Protein AF-A0A7G1I8X7-F1 (afdb_monomer_lite)

Sequence (246 aa):
MSDPPTLHVTFVCTGNICRSPMAEKMFAHQLRERGLGDAVRVSSAGTGDWHIGNGVDERARRVLRAHGYPTEHRAAQVDAGHLAADLVIALGRNHARLLRQLGVEDARLRMLRSFDPGRVPTPSTSTIPITAGTTNSSKSSPSSRPRCPACMTGWTSGWRRTDPLMPRRIPSLAFLLRPGWIALALVVIAFTYLCFTVLAPWQLGKNTKTSRENRQIDYSLHTPRCHCKPFCRNRIHRPRVRSGAG

Radius of gyration: 32.51 Å; chains: 1; bounding box: 78×94×70 Å

pLDDT: mean 71.25, std 24.12, range [28.98, 97.75]

Structure (mmCIF, N/CA/C/O backbone):
data_AF-A0A7G1I8X7-F1
#
_entry.id   AF-A0A7G1I8X7-F1
#
loop_
_atom_site.group_PDB
_atom_site.id
_atom_site.type_symbol
_atom_site.label_atom_id
_atom_site.label_alt_id
_atom_site.label_comp_id
_atom_site.label_asym_id
_atom_site.label_entity_id
_atom_site.label_seq_id
_atom_site.pdbx_PDB_ins_code
_atom_site.Cartn_x
_atom_site.Cartn_y
_atom_site.Cartn_z
_atom_site.occupancy
_atom_site.B_iso_or_equiv
_atom_site.auth_seq_id
_atom_site.auth_comp_id
_atom_site.auth_asym_id
_atom_site.auth_atom_id
_atom_site.pdbx_PDB_model_num
ATOM 1 N N . MET A 1 1 ? -15.216 17.932 17.851 1.00 39.97 1 MET A N 1
ATOM 2 C CA . MET A 1 1 ? -13.950 17.247 17.534 1.00 39.97 1 MET A CA 1
ATOM 3 C C . MET A 1 1 ? -14.267 15.776 17.366 1.00 39.97 1 MET A C 1
ATOM 5 O O . MET A 1 1 ? -14.735 15.190 18.328 1.00 39.97 1 MET A O 1
ATOM 9 N N . SER A 1 2 ? -14.110 15.212 16.170 1.00 46.56 2 SER A N 1
ATOM 10 C CA . SER A 1 2 ? -14.187 13.759 15.988 1.00 46.56 2 SER A CA 1
ATOM 11 C C . SER A 1 2 ? -12.982 13.131 16.682 1.00 46.56 2 SER A C 1
ATOM 13 O O . SER A 1 2 ? -11.865 13.613 16.475 1.00 46.56 2 SER A O 1
ATOM 15 N N . ASP A 1 3 ? -13.201 12.118 17.520 1.00 58.94 3 ASP A N 1
ATOM 16 C CA . ASP A 1 3 ? -12.110 11.328 18.091 1.00 58.94 3 ASP A CA 1
ATOM 17 C C . ASP A 1 3 ? -11.187 10.836 16.965 1.00 58.94 3 ASP A C 1
ATOM 19 O O . ASP A 1 3 ? -11.667 10.528 15.865 1.00 58.94 3 ASP A O 1
ATOM 23 N N . PRO A 1 4 ? -9.859 10.801 17.183 1.00 60.22 4 PRO A N 1
ATOM 24 C CA . PRO A 1 4 ? -8.962 10.245 16.189 1.00 60.22 4 PRO A CA 1
ATOM 25 C C . PRO A 1 4 ? -9.386 8.797 15.898 1.00 60.22 4 PRO A C 1
ATOM 27 O O . PRO A 1 4 ? -9.733 8.069 16.830 1.00 60.22 4 PRO A O 1
ATOM 30 N N . PRO A 1 5 ? -9.366 8.365 14.624 1.00 62.31 5 PRO A N 1
ATOM 31 C CA . PRO A 1 5 ? -9.722 6.998 14.272 1.00 62.31 5 PRO A CA 1
ATOM 32 C C . PRO A 1 5 ? -8.883 6.029 15.105 1.00 62.31 5 PRO A C 1
ATOM 34 O O . PRO A 1 5 ? -7.653 6.088 15.088 1.00 62.31 5 PRO A O 1
ATOM 37 N N . THR A 1 6 ? -9.570 5.163 15.846 1.00 79.81 6 THR A N 1
ATOM 38 C CA . THR A 1 6 ? -8.981 4.307 16.885 1.00 79.81 6 THR A CA 1
ATOM 39 C C . THR A 1 6 ? -8.033 3.239 16.346 1.00 79.81 6 THR A C 1
ATOM 41 O O . THR A 1 6 ? -7.237 2.706 17.110 1.00 79.81 6 THR A O 1
ATOM 44 N N . LEU A 1 7 ? -8.118 2.914 15.051 1.00 92.62 7 LEU A N 1
ATOM 45 C CA . LEU A 1 7 ? -7.278 1.907 14.409 1.00 92.62 7 LEU A CA 1
ATOM 46 C C . LEU A 1 7 ? -6.702 2.431 13.092 1.00 92.62 7 LEU A C 1
ATOM 48 O O . LEU A 1 7 ? -7.439 2.926 12.238 1.00 92.62 7 LEU A O 1
ATOM 52 N N . HIS A 1 8 ? -5.402 2.252 12.877 1.00 94.69 8 HIS A N 1
ATOM 53 C CA . HIS A 1 8 ? -4.720 2.591 11.632 1.00 94.69 8 HIS A CA 1
ATOM 54 C C . HIS A 1 8 ? -4.194 1.343 10.917 1.00 94.69 8 HIS A C 1
ATOM 56 O O . HIS A 1 8 ? -3.344 0.606 11.418 1.00 94.69 8 HIS A O 1
ATOM 62 N N . VAL A 1 9 ? -4.680 1.133 9.693 1.00 96.62 9 VAL A N 1
ATOM 63 C CA . VAL A 1 9 ? -4.238 0.062 8.796 1.00 96.62 9 VAL A CA 1
ATOM 64 C C . VAL A 1 9 ? -3.520 0.662 7.590 1.00 96.62 9 VAL A C 1
ATOM 66 O O . VAL A 1 9 ? -4.069 1.521 6.898 1.00 96.62 9 VAL A O 1
ATOM 69 N N . THR A 1 10 ? -2.313 0.179 7.294 1.00 97.06 10 THR A N 1
ATOM 70 C CA . THR A 1 10 ? -1.540 0.612 6.121 1.00 97.06 10 THR A CA 1
ATOM 71 C C . THR A 1 10 ? -1.237 -0.538 5.164 1.00 97.06 10 THR A C 1
ATOM 73 O O . THR A 1 10 ? -0.859 -1.634 5.582 1.00 97.06 10 THR A O 1
ATOM 76 N N . PHE A 1 11 ? -1.354 -0.296 3.859 1.00 97.75 11 PHE A N 1
ATOM 77 C CA . PHE A 1 11 ? -0.987 -1.257 2.816 1.00 97.75 11 PHE A CA 1
ATOM 78 C C . PHE A 1 11 ? 0.321 -0.870 2.128 1.00 97.75 11 PHE A C 1
ATOM 80 O O . PHE A 1 11 ? 0.453 0.231 1.598 1.00 97.75 11 PHE A O 1
ATOM 87 N N . VAL A 1 12 ? 1.271 -1.803 2.037 1.00 97.38 12 VAL A N 1
ATOM 88 C CA . VAL A 1 12 ? 2.609 -1.527 1.493 1.00 97.38 12 VAL A CA 1
ATOM 89 C C . VAL A 1 12 ? 2.936 -2.402 0.285 1.00 97.38 12 VAL A C 1
ATOM 91 O O . VAL A 1 12 ? 2.870 -3.639 0.328 1.00 97.38 12 VAL A O 1
ATOM 94 N N . CYS A 1 13 ? 3.349 -1.751 -0.804 1.00 96.50 13 CYS A N 1
ATOM 95 C CA . CYS A 1 13 ? 3.958 -2.408 -1.963 1.00 96.50 13 CYS A CA 1
ATOM 96 C C . CYS A 1 13 ? 5.204 -1.658 -2.453 1.00 96.50 13 CYS A C 1
ATOM 98 O O . CYS A 1 13 ? 5.723 -0.808 -1.750 1.00 96.50 13 CYS A O 1
ATOM 100 N N . THR A 1 14 ? 5.716 -1.979 -3.643 1.00 94.50 14 THR A N 1
ATOM 101 C CA . THR A 1 14 ? 6.944 -1.362 -4.165 1.00 94.50 14 THR A CA 1
ATOM 102 C C . THR A 1 14 ? 6.764 0.111 -4.532 1.00 94.50 14 THR A C 1
ATOM 104 O O . THR A 1 14 ? 7.483 0.954 -4.019 1.00 94.50 14 THR A O 1
ATOM 107 N N . GLY A 1 15 ? 5.809 0.420 -5.414 1.00 91.25 15 GLY A N 1
ATOM 108 C CA . GLY A 1 15 ? 5.684 1.750 -6.027 1.00 91.25 15 GLY A CA 1
ATOM 109 C C . GLY A 1 15 ? 4.402 2.505 -5.688 1.00 91.25 15 GLY A C 1
ATOM 110 O O . GLY A 1 15 ? 4.158 3.550 -6.260 1.00 91.25 15 GLY A O 1
ATOM 111 N N . ASN A 1 16 ? 3.543 1.953 -4.831 1.00 96.75 16 ASN A N 1
ATOM 112 C CA . ASN A 1 16 ? 2.295 2.581 -4.380 1.00 96.75 16 ASN A CA 1
ATOM 113 C C . ASN A 1 16 ? 1.292 3.054 -5.459 1.00 96.75 16 ASN A C 1
ATOM 115 O O . ASN A 1 16 ? 0.415 3.853 -5.165 1.00 96.75 16 ASN A O 1
ATOM 119 N N . ILE A 1 17 ? 1.353 2.510 -6.680 1.00 95.38 17 ILE A N 1
ATOM 120 C CA . ILE A 1 17 ? 0.444 2.886 -7.786 1.00 95.38 17 ILE A CA 1
ATOM 121 C C . ILE A 1 17 ? -0.496 1.769 -8.261 1.00 95.38 17 ILE A C 1
ATOM 123 O O . ILE A 1 17 ? -1.497 2.054 -8.903 1.00 95.38 17 ILE A O 1
ATOM 127 N N . CYS A 1 18 ? -0.222 0.500 -7.936 1.00 94.25 18 CYS A N 1
ATOM 128 C CA . CYS A 1 18 ? -1.046 -0.629 -8.396 1.00 94.25 18 CYS A CA 1
ATOM 129 C C . CYS A 1 18 ? -1.713 -1.363 -7.228 1.00 94.25 18 CYS A C 1
ATOM 131 O O . CYS A 1 18 ? -2.865 -1.127 -6.897 1.00 94.25 18 CYS A O 1
ATOM 133 N N . ARG A 1 19 ? -0.987 -2.287 -6.589 1.00 95.75 19 ARG A N 1
ATOM 134 C CA . ARG A 1 19 ? -1.571 -3.260 -5.652 1.00 95.75 19 ARG A CA 1
ATOM 135 C C . ARG A 1 19 ? -2.010 -2.630 -4.327 1.00 95.75 19 ARG A C 1
ATOM 137 O O . ARG A 1 19 ? -3.087 -2.953 -3.847 1.00 95.75 19 ARG A O 1
ATOM 144 N N . SER A 1 20 ? -1.186 -1.762 -3.734 1.00 96.06 20 SER A N 1
ATOM 145 C CA . SER A 1 20 ? -1.504 -1.134 -2.444 1.00 96.06 20 SER A CA 1
ATOM 146 C C . SER A 1 20 ? -2.638 -0.114 -2.525 1.00 96.06 20 SER A C 1
ATOM 148 O O . SER A 1 20 ? -3.521 -0.231 -1.680 1.00 96.06 20 SER A O 1
ATOM 150 N N . PRO A 1 21 ? -2.715 0.797 -3.523 1.00 96.06 21 PRO A N 1
ATOM 151 C CA . PRO A 1 21 ? -3.873 1.679 -3.614 1.00 96.06 21 PRO A CA 1
ATOM 152 C C . PRO A 1 21 ? -5.156 0.913 -3.932 1.00 96.06 21 PRO A C 1
ATOM 154 O O . PRO A 1 21 ? -6.199 1.254 -3.395 1.00 96.06 21 PRO A O 1
ATOM 157 N N . MET A 1 22 ? -5.106 -0.169 -4.724 1.00 97.00 22 MET A N 1
ATOM 158 C CA . MET A 1 22 ? -6.293 -1.017 -4.912 1.00 97.00 22 MET A CA 1
ATOM 159 C C . MET A 1 22 ? -6.797 -1.583 -3.580 1.00 97.00 22 MET A C 1
ATOM 161 O O . MET A 1 22 ? -7.975 -1.439 -3.267 1.00 97.00 22 MET A O 1
ATOM 165 N N . ALA A 1 23 ? -5.905 -2.175 -2.777 1.00 96.31 23 ALA A N 1
ATOM 166 C CA . ALA A 1 23 ? -6.269 -2.720 -1.471 1.00 96.31 23 ALA A CA 1
ATOM 167 C C . ALA A 1 23 ? -6.817 -1.639 -0.525 1.00 96.31 23 ALA A C 1
ATOM 169 O O . ALA A 1 23 ? -7.843 -1.859 0.111 1.00 96.31 23 ALA A O 1
ATOM 170 N N . GLU A 1 24 ? -6.187 -0.462 -0.491 1.00 96.56 24 GLU A N 1
ATOM 171 C CA . GLU A 1 24 ? -6.644 0.687 0.296 1.00 96.56 24 GLU A CA 1
ATOM 172 C C . GLU A 1 24 ? -8.073 1.098 -0.075 1.00 96.56 24 GLU A C 1
ATOM 174 O O . GLU A 1 24 ? -8.931 1.184 0.802 1.00 96.56 24 GLU A O 1
ATOM 179 N N . LYS A 1 25 ? -8.354 1.319 -1.368 1.00 96.19 25 LYS A N 1
ATOM 180 C CA . LYS A 1 25 ? -9.672 1.796 -1.814 1.00 96.19 25 LYS A CA 1
ATOM 181 C C . LYS A 1 25 ? -10.760 0.761 -1.614 1.00 96.19 25 LYS A C 1
ATOM 183 O O . LYS A 1 25 ? -11.839 1.120 -1.149 1.00 96.19 25 LYS A O 1
ATOM 188 N N . MET A 1 26 ? -10.470 -0.506 -1.896 1.00 96.00 26 MET A N 1
ATOM 189 C CA . MET A 1 26 ? -11.413 -1.599 -1.662 1.00 96.00 26 MET A CA 1
ATOM 190 C C . MET A 1 26 ? -11.717 -1.757 -0.168 1.00 96.00 26 MET A C 1
ATOM 192 O O . MET A 1 26 ? -12.880 -1.851 0.213 1.00 96.00 26 MET A O 1
ATOM 196 N N . PHE A 1 27 ? -10.690 -1.732 0.687 1.00 95.69 27 PHE A N 1
ATOM 197 C CA . PHE A 1 27 ? -10.858 -1.895 2.130 1.00 95.69 27 PHE A CA 1
ATOM 198 C C . PHE A 1 27 ? -11.587 -0.704 2.761 1.00 95.69 27 PHE A C 1
ATOM 200 O O . PHE A 1 27 ? -12.558 -0.893 3.487 1.00 95.69 27 PHE A O 1
ATOM 207 N N . ALA A 1 28 ? -11.190 0.525 2.422 1.00 94.81 28 ALA A N 1
ATOM 208 C CA . ALA A 1 28 ? -11.853 1.731 2.909 1.00 94.81 28 ALA A CA 1
ATOM 209 C C . ALA A 1 28 ? -13.312 1.829 2.433 1.00 94.81 28 ALA A C 1
ATOM 211 O O . ALA A 1 28 ? -14.172 2.293 3.178 1.00 94.81 28 ALA A O 1
ATOM 212 N N . HIS A 1 29 ? -13.609 1.390 1.205 1.00 94.75 29 HIS A N 1
ATOM 213 C CA . HIS A 1 29 ? -14.981 1.321 0.705 1.00 94.75 29 HIS A CA 1
ATOM 214 C C . HIS A 1 29 ? -15.823 0.330 1.518 1.00 94.75 29 HIS A C 1
ATOM 216 O O . HIS A 1 29 ? -16.870 0.712 2.029 1.00 94.75 29 HIS A O 1
ATOM 222 N N . GLN A 1 30 ? -15.317 -0.885 1.740 1.00 94.50 30 GLN A N 1
ATOM 223 C CA . GLN A 1 30 ? -15.991 -1.908 2.548 1.00 94.50 30 GLN A CA 1
ATOM 224 C C . GLN A 1 30 ? -16.213 -1.484 4.007 1.00 94.50 30 GLN A C 1
ATOM 226 O O . GLN A 1 30 ? -17.234 -1.819 4.602 1.00 94.50 30 GLN A O 1
ATOM 231 N N . LEU A 1 31 ? -15.280 -0.732 4.597 1.00 94.38 31 LEU A N 1
ATOM 232 C CA . LEU A 1 31 ? -15.459 -0.173 5.939 1.00 94.38 31 LEU A CA 1
ATOM 233 C C . LEU A 1 31 ? -16.596 0.850 5.980 1.00 94.38 31 LEU A C 1
ATOM 235 O O . LEU A 1 31 ? -17.412 0.807 6.897 1.00 94.38 31 LEU A O 1
ATOM 239 N N . ARG A 1 32 ? -16.686 1.736 4.980 1.00 92.81 32 ARG A N 1
ATOM 240 C CA . ARG A 1 32 ? -17.780 2.714 4.890 1.00 92.81 32 ARG A CA 1
ATOM 241 C C . ARG A 1 32 ? -19.136 2.047 4.691 1.00 92.81 32 ARG A C 1
ATOM 243 O O . ARG A 1 32 ? -20.074 2.417 5.385 1.00 92.81 32 ARG A O 1
ATOM 250 N N . GLU A 1 33 ? -19.227 1.038 3.825 1.00 93.50 33 GLU A N 1
ATOM 251 C CA . GLU A 1 33 ? -20.471 0.275 3.620 1.00 93.50 33 GLU A CA 1
ATOM 252 C C . GLU A 1 33 ? -20.975 -0.397 4.908 1.00 93.50 33 GLU A C 1
ATOM 254 O O . GLU A 1 33 ? -22.173 -0.603 5.075 1.00 93.50 33 GLU A O 1
ATOM 259 N N . ARG A 1 34 ? -20.068 -0.708 5.842 1.00 94.31 34 ARG A N 1
ATOM 260 C CA . ARG A 1 34 ? -20.380 -1.337 7.134 1.00 94.31 34 ARG A CA 1
ATOM 261 C C . ARG A 1 34 ? -20.493 -0.345 8.296 1.00 94.31 34 ARG A C 1
ATOM 263 O O . ARG A 1 34 ? -20.615 -0.781 9.435 1.00 94.31 34 ARG A O 1
ATOM 270 N N . GLY A 1 35 ? -20.404 0.961 8.037 1.00 92.44 35 GLY A N 1
ATOM 271 C CA . GLY A 1 35 ? -20.460 1.996 9.077 1.00 92.44 35 GLY A CA 1
ATOM 272 C C . GLY A 1 35 ? -19.216 2.081 9.974 1.00 92.44 35 GLY A C 1
ATOM 273 O O . GLY A 1 35 ? -19.279 2.663 11.048 1.00 92.44 35 GLY A O 1
ATOM 274 N N . LEU A 1 36 ? -18.080 1.518 9.549 1.00 91.56 36 LEU A N 1
ATOM 275 C CA . LEU A 1 36 ? -16.808 1.506 10.292 1.00 91.56 36 LEU A CA 1
ATOM 276 C C . LEU A 1 36 ? -15.783 2.523 9.760 1.00 91.56 36 LEU A C 1
ATOM 278 O O . LEU A 1 36 ? -14.612 2.480 10.136 1.00 91.56 36 LEU A O 1
ATOM 282 N N . GLY A 1 37 ? -16.201 3.418 8.861 1.00 87.19 37 GLY A N 1
ATOM 283 C CA . GLY A 1 37 ? -15.311 4.371 8.190 1.00 87.19 37 GLY A CA 1
ATOM 284 C C . GLY A 1 37 ? -14.589 5.328 9.143 1.00 87.19 37 GLY A C 1
ATOM 285 O O . GLY A 1 37 ? -13.428 5.645 8.903 1.00 87.19 37 GLY A O 1
ATOM 286 N N . ASP A 1 38 ? -15.244 5.728 10.233 1.00 88.62 38 ASP A N 1
ATOM 287 C CA . ASP A 1 38 ? -14.680 6.668 11.211 1.00 88.62 38 ASP A CA 1
ATOM 288 C C . ASP A 1 38 ? -13.830 5.968 12.284 1.00 88.62 38 ASP A C 1
ATOM 290 O O . ASP A 1 38 ? -12.967 6.584 12.905 1.00 88.62 38 ASP A O 1
ATOM 294 N N . ALA A 1 39 ? -14.023 4.659 12.476 1.00 90.19 39 ALA A N 1
ATOM 295 C CA . ALA A 1 39 ? -13.281 3.870 13.458 1.00 90.19 39 ALA A CA 1
ATOM 296 C C . ALA A 1 39 ? -11.892 3.444 12.954 1.00 90.19 39 ALA A C 1
ATOM 298 O O . ALA A 1 39 ? -10.979 3.221 13.757 1.00 90.19 39 ALA A O 1
ATOM 299 N N . VAL A 1 40 ? -11.731 3.309 11.629 1.00 93.88 40 VAL A N 1
ATOM 300 C CA . VAL A 1 40 ? -10.523 2.759 11.004 1.00 93.88 40 VAL A CA 1
ATOM 301 C C . VAL A 1 40 ? -9.967 3.703 9.943 1.00 93.88 40 VAL A C 1
ATOM 303 O O . VAL A 1 40 ? -10.519 3.856 8.852 1.00 93.88 40 VAL A O 1
ATOM 306 N N . ARG A 1 41 ? -8.789 4.263 10.217 1.00 93.75 41 ARG A N 1
ATOM 307 C CA . ARG A 1 41 ? -7.987 4.975 9.225 1.00 93.75 41 ARG A CA 1
ATOM 308 C C . ARG A 1 41 ? -7.298 3.974 8.313 1.00 93.75 41 ARG A C 1
ATOM 310 O O . ARG A 1 41 ? -6.582 3.088 8.773 1.00 93.75 41 ARG A O 1
ATOM 317 N N . VAL A 1 42 ? -7.434 4.177 7.009 1.00 95.62 42 VAL A N 1
ATOM 318 C CA . VAL A 1 42 ? -6.749 3.370 5.998 1.00 95.62 42 VAL A CA 1
ATOM 319 C C . VAL A 1 42 ? -5.771 4.246 5.229 1.00 95.62 42 VAL A C 1
ATOM 321 O O . VAL A 1 42 ? -6.138 5.323 4.764 1.00 95.62 42 VAL A O 1
ATOM 324 N N . SER A 1 43 ? -4.529 3.792 5.084 1.00 95.69 43 SER A N 1
ATOM 325 C CA . SER A 1 43 ? -3.548 4.429 4.203 1.00 95.69 43 SER A CA 1
ATOM 326 C C . SER A 1 43 ? -2.783 3.403 3.371 1.00 95.69 43 SER A C 1
ATOM 328 O O . SER A 1 43 ? -2.903 2.188 3.560 1.00 95.69 43 SER A O 1
ATOM 330 N N . SER A 1 44 ? -1.988 3.878 2.417 1.00 96.50 44 SER A N 1
ATOM 331 C CA . SER A 1 44 ? -1.053 3.021 1.703 1.00 96.50 44 SER A CA 1
ATOM 332 C C . SER A 1 44 ? 0.242 3.736 1.357 1.00 96.50 44 SER A C 1
ATOM 334 O O . SER A 1 44 ? 0.269 4.947 1.169 1.00 96.50 44 SER A O 1
ATOM 336 N N . ALA A 1 45 ? 1.313 2.952 1.237 1.00 96.88 45 ALA A N 1
ATOM 337 C CA . ALA A 1 45 ? 2.644 3.451 0.929 1.00 96.88 45 ALA A CA 1
ATOM 338 C C . ALA A 1 45 ? 3.459 2.511 0.026 1.00 96.88 45 ALA A C 1
ATOM 340 O O . ALA A 1 45 ? 3.088 1.363 -0.263 1.00 96.88 45 ALA A O 1
ATOM 341 N N . GLY A 1 46 ? 4.564 3.049 -0.481 1.00 95.19 46 GLY A N 1
ATOM 342 C CA . GLY A 1 46 ? 5.528 2.409 -1.364 1.00 95.19 46 GLY A CA 1
ATOM 343 C C . GLY A 1 46 ? 6.882 2.283 -0.684 1.00 95.19 46 GLY A C 1
ATOM 344 O O . GLY A 1 46 ? 7.326 3.205 -0.013 1.00 95.19 46 GLY A O 1
ATOM 345 N N . THR A 1 47 ? 7.567 1.156 -0.848 1.00 93.12 47 THR A N 1
ATOM 346 C CA . THR A 1 47 ? 8.946 1.020 -0.353 1.00 93.12 47 THR A CA 1
ATOM 347 C C . THR A 1 47 ? 9.929 1.877 -1.155 1.00 93.12 47 THR A C 1
ATOM 349 O O . THR A 1 47 ? 11.000 2.196 -0.654 1.00 93.12 47 THR A O 1
ATOM 352 N N . GLY A 1 48 ? 9.585 2.215 -2.400 1.00 89.25 48 GLY A N 1
ATOM 353 C CA . GLY A 1 48 ? 10.334 3.141 -3.243 1.00 89.25 48 GLY A CA 1
ATOM 354 C C . GLY A 1 48 ? 9.636 4.480 -3.449 1.00 89.25 48 GLY A C 1
ATOM 355 O O . GLY A 1 48 ? 8.458 4.639 -3.131 1.00 89.25 48 GLY A O 1
ATOM 356 N N . ASP A 1 49 ? 10.376 5.415 -4.034 1.00 91.06 49 ASP A N 1
ATOM 357 C CA . ASP A 1 49 ? 10.033 6.831 -4.202 1.00 91.06 49 ASP A CA 1
ATOM 358 C C . ASP A 1 49 ? 9.682 7.233 -5.650 1.00 91.06 49 ASP A C 1
ATOM 360 O O . ASP A 1 49 ? 9.176 8.329 -5.882 1.00 91.06 49 ASP A O 1
ATOM 364 N N . TRP A 1 50 ? 9.854 6.333 -6.625 1.00 87.62 50 TRP A N 1
ATOM 365 C CA . TRP A 1 50 ? 9.683 6.598 -8.068 1.00 87.62 50 TRP A CA 1
ATOM 366 C C . TRP A 1 50 ? 8.345 7.207 -8.500 1.00 87.62 50 TRP A C 1
ATOM 368 O O . TRP A 1 50 ? 8.234 7.733 -9.608 1.00 87.62 50 TRP A O 1
ATOM 378 N N . HIS A 1 51 ? 7.304 7.072 -7.683 1.00 90.19 51 HIS A N 1
ATOM 379 C CA . HIS A 1 51 ? 5.954 7.496 -8.036 1.00 90.19 51 HIS A CA 1
ATOM 380 C C . HIS A 1 51 ? 5.322 8.431 -7.012 1.00 90.19 51 HIS A C 1
ATOM 382 O O . HIS A 1 51 ? 4.110 8.613 -7.060 1.00 90.19 51 HIS A O 1
ATOM 388 N N . ILE A 1 52 ? 6.093 9.021 -6.093 1.00 91.44 52 ILE A N 1
ATOM 389 C CA . ILE A 1 52 ? 5.535 9.942 -5.095 1.00 91.44 52 ILE A CA 1
ATOM 390 C C . ILE A 1 52 ? 4.728 11.047 -5.790 1.00 91.44 52 ILE A C 1
ATOM 392 O O . ILE A 1 52 ? 5.194 11.697 -6.720 1.00 91.44 52 ILE A O 1
ATOM 396 N N . GLY A 1 53 ? 3.499 11.257 -5.325 1.00 91.75 53 GLY A N 1
ATOM 397 C CA . GLY A 1 53 ? 2.576 12.249 -5.865 1.00 91.75 53 GLY A CA 1
ATOM 398 C C . GLY A 1 53 ? 1.713 11.775 -7.033 1.00 91.75 53 GLY A C 1
ATOM 399 O O . GLY A 1 53 ? 0.705 12.421 -7.310 1.00 91.75 53 GLY A O 1
ATOM 400 N N . ASN A 1 54 ? 2.042 10.651 -7.670 1.00 92.31 54 ASN A N 1
ATOM 401 C CA . ASN A 1 54 ? 1.254 10.124 -8.781 1.00 92.31 54 ASN A CA 1
ATOM 402 C C . ASN A 1 54 ? -0.059 9.494 -8.300 1.00 92.31 54 ASN A C 1
ATOM 404 O O . ASN A 1 54 ? -0.171 9.013 -7.172 1.00 92.31 54 ASN A O 1
ATOM 408 N N . GLY A 1 55 ? -1.050 9.460 -9.190 1.00 93.31 55 GLY A N 1
ATOM 409 C CA . GLY A 1 55 ? -2.288 8.717 -8.972 1.00 93.31 55 GLY A CA 1
ATOM 410 C C . GLY A 1 55 ? -2.121 7.202 -9.116 1.00 93.31 55 GLY A C 1
ATOM 411 O O . GLY A 1 55 ? -1.028 6.680 -9.337 1.00 93.31 55 GLY A O 1
ATOM 412 N N . VAL A 1 56 ? -3.241 6.484 -9.025 1.00 93.62 56 VAL A N 1
ATOM 413 C CA . VAL A 1 56 ? -3.297 5.047 -9.336 1.00 93.62 56 VAL A CA 1
ATOM 414 C C . VAL A 1 56 ? -2.909 4.810 -10.804 1.00 93.62 56 VAL A C 1
ATOM 416 O O . VAL A 1 56 ? -3.380 5.525 -11.687 1.00 93.62 56 VAL A O 1
ATOM 419 N N . ASP A 1 57 ? -2.097 3.780 -11.071 1.00 96.12 57 ASP A N 1
ATOM 420 C CA . ASP A 1 57 ? -1.767 3.303 -12.425 1.00 96.12 57 ASP A CA 1
ATOM 421 C C . ASP A 1 57 ? -3.048 3.070 -13.230 1.00 96.12 57 ASP A C 1
ATOM 423 O O . ASP A 1 57 ? -4.016 2.512 -12.712 1.00 96.12 57 ASP A O 1
ATOM 427 N N . GLU A 1 58 ? -3.053 3.440 -14.511 1.00 94.75 58 GLU A N 1
ATOM 428 C CA . GLU A 1 58 ? -4.263 3.403 -15.339 1.00 94.75 58 GLU A CA 1
ATOM 429 C C . GLU A 1 58 ? -4.942 2.026 -15.360 1.00 94.75 58 GLU A C 1
ATOM 431 O O . GLU A 1 58 ? -6.171 1.934 -15.345 1.00 94.75 58 GLU A O 1
ATOM 436 N N . ARG A 1 59 ? -4.165 0.934 -15.332 1.00 95.56 59 ARG A N 1
ATOM 437 C CA . ARG A 1 59 ? -4.726 -0.424 -15.341 1.00 95.56 59 ARG A CA 1
ATOM 438 C C . ARG A 1 59 ? -5.475 -0.717 -14.049 1.00 95.56 59 ARG A C 1
ATOM 440 O O . ARG A 1 59 ? -6.577 -1.255 -14.102 1.00 95.56 59 ARG A O 1
ATOM 447 N N . ALA A 1 60 ? -4.897 -0.343 -12.910 1.00 94.19 60 ALA A N 1
ATOM 448 C CA . ALA A 1 60 ? -5.537 -0.481 -11.606 1.00 94.19 60 ALA A CA 1
ATOM 449 C C . ALA A 1 60 ? -6.742 0.466 -11.478 1.00 94.19 60 ALA A C 1
ATOM 451 O O . ALA A 1 60 ? -7.809 0.049 -11.031 1.00 94.19 60 ALA A O 1
ATOM 452 N N . ARG A 1 61 ? -6.614 1.704 -11.974 1.00 95.44 61 ARG A N 1
ATOM 453 C CA . ARG A 1 61 ? -7.689 2.703 -12.032 1.00 95.44 61 ARG A CA 1
ATOM 454 C C . ARG A 1 61 ? -8.900 2.165 -12.802 1.00 95.44 61 ARG A C 1
ATOM 456 O O . ARG A 1 61 ? -10.031 2.307 -12.344 1.00 95.44 61 ARG A O 1
ATOM 463 N N . ARG A 1 62 ? -8.670 1.525 -13.956 1.00 96.19 62 ARG A N 1
ATOM 464 C CA . ARG A 1 62 ? -9.720 0.912 -14.785 1.00 96.19 62 ARG A CA 1
ATOM 465 C C . ARG A 1 62 ? -10.448 -0.216 -14.057 1.00 96.19 62 ARG A C 1
ATOM 467 O O . ARG A 1 62 ? -11.670 -0.259 -14.120 1.00 96.19 62 ARG A O 1
ATOM 474 N N . VAL A 1 63 ? -9.719 -1.090 -13.361 1.00 96.81 63 VAL A N 1
ATOM 475 C CA . VAL A 1 63 ? -10.321 -2.183 -12.576 1.00 96.81 63 VAL A CA 1
ATOM 476 C C . VAL A 1 63 ? -11.166 -1.622 -11.433 1.00 96.81 63 VAL A C 1
ATOM 478 O O . VAL A 1 63 ? -12.316 -2.015 -11.288 1.00 96.81 63 VAL A O 1
ATOM 481 N N . LEU A 1 64 ? -10.647 -0.656 -10.670 1.00 95.75 64 LEU A N 1
ATOM 482 C CA . LEU A 1 64 ? -11.399 -0.032 -9.578 1.00 95.75 64 LEU A CA 1
ATOM 483 C C . LEU A 1 64 ? -12.706 0.601 -10.074 1.00 95.75 64 LEU A C 1
ATOM 485 O O . LEU A 1 64 ? -13.763 0.303 -9.524 1.00 95.75 64 LEU A O 1
ATOM 489 N N . ARG A 1 65 ? -12.656 1.382 -11.164 1.00 95.69 65 ARG A N 1
ATOM 490 C CA . ARG A 1 65 ? -13.863 1.969 -11.773 1.00 95.69 65 ARG A CA 1
ATOM 491 C C . ARG A 1 65 ? -14.863 0.918 -12.238 1.00 95.69 65 ARG A C 1
ATOM 493 O O . ARG A 1 65 ? -16.053 1.085 -12.006 1.00 95.69 65 ARG A O 1
ATOM 500 N N . ALA A 1 66 ? -14.389 -0.151 -12.880 1.00 96.31 66 ALA A N 1
ATOM 501 C CA . ALA A 1 66 ? -15.255 -1.217 -13.381 1.00 96.31 66 ALA A CA 1
ATOM 502 C C . ALA A 1 66 ? -16.052 -1.912 -12.263 1.00 96.31 66 ALA A C 1
ATOM 504 O O . ALA A 1 66 ? -17.127 -2.439 -12.522 1.00 96.31 66 ALA A O 1
ATOM 505 N N . HIS A 1 67 ? -15.545 -1.880 -11.028 1.00 95.56 67 HIS A N 1
ATOM 506 C CA . HIS A 1 67 ? -16.201 -2.443 -9.849 1.00 95.56 67 HIS A CA 1
ATOM 507 C C . HIS A 1 67 ? -16.818 -1.381 -8.917 1.00 95.56 67 HIS A C 1
ATOM 509 O O . HIS A 1 67 ? -17.189 -1.710 -7.795 1.00 95.56 67 HIS A O 1
ATOM 515 N N . GLY A 1 68 ? -16.929 -0.119 -9.352 1.00 94.12 68 GLY A N 1
ATOM 516 C CA . GLY A 1 68 ? -17.567 0.947 -8.568 1.00 94.12 68 GLY A CA 1
ATOM 517 C C . GLY A 1 68 ? -16.742 1.473 -7.386 1.00 94.12 68 GLY A C 1
ATOM 518 O O . GLY A 1 68 ? -17.282 2.149 -6.512 1.00 94.12 68 GLY A O 1
ATOM 519 N N . TYR A 1 69 ? -15.437 1.194 -7.341 1.00 95.81 69 TYR A N 1
ATOM 520 C CA . TYR A 1 69 ? -14.563 1.686 -6.277 1.00 95.81 69 TYR A CA 1
ATOM 521 C C . TYR A 1 69 ? -13.992 3.082 -6.581 1.00 95.81 69 TYR A C 1
ATOM 523 O O . TYR A 1 69 ? -13.712 3.398 -7.744 1.00 95.81 69 TYR A O 1
ATOM 531 N N . PRO A 1 70 ? -13.726 3.897 -5.540 1.00 93.62 70 PRO A N 1
ATOM 532 C CA . PRO A 1 70 ? -13.022 5.171 -5.679 1.00 93.62 70 PRO A CA 1
ATOM 533 C C . PRO A 1 70 ? -11.614 4.995 -6.255 1.00 93.62 70 PRO A C 1
ATOM 535 O O . PRO A 1 70 ? -10.988 3.943 -6.094 1.00 93.62 70 PRO A O 1
ATOM 538 N N . THR A 1 71 ? -11.089 6.043 -6.894 1.00 94.06 71 THR A N 1
ATOM 539 C CA . THR A 1 71 ? -9.775 5.987 -7.567 1.00 94.06 71 THR A CA 1
ATOM 540 C C . THR A 1 71 ? -8.821 7.113 -7.190 1.00 94.06 71 THR A C 1
ATOM 542 O O . THR A 1 71 ? -7.681 7.129 -7.654 1.00 94.06 71 THR A O 1
ATOM 545 N N . GLU A 1 72 ? -9.255 8.030 -6.329 1.00 93.12 72 GLU A N 1
ATOM 546 C CA . GLU A 1 72 ? -8.475 9.171 -5.870 1.00 93.12 72 GLU A CA 1
ATOM 547 C C . GLU A 1 72 ? -7.359 8.677 -4.957 1.00 93.12 72 GLU A C 1
ATOM 549 O O . GLU A 1 72 ? -7.594 8.248 -3.831 1.00 93.12 72 GLU A O 1
ATOM 554 N N . HIS A 1 73 ? -6.125 8.722 -5.433 1.00 94.81 73 HIS A N 1
ATOM 555 C CA . HIS A 1 73 ? -4.961 8.290 -4.672 1.00 94.81 73 HIS A CA 1
ATOM 556 C C . HIS A 1 73 ? -3.811 9.243 -4.919 1.00 94.81 73 HIS A C 1
ATOM 558 O O . HIS A 1 73 ? -3.694 9.798 -6.012 1.00 94.81 73 HIS A O 1
ATOM 564 N N . ARG A 1 74 ? -2.935 9.375 -3.928 1.00 95.62 74 ARG A N 1
ATOM 565 C CA . ARG A 1 74 ? -1.657 10.050 -4.093 1.00 95.62 74 ARG A CA 1
ATOM 566 C C . ARG A 1 74 ? -0.574 9.147 -3.549 1.00 95.62 74 ARG A C 1
ATOM 568 O O . ARG A 1 74 ? -0.550 8.857 -2.356 1.00 95.62 74 ARG A O 1
ATOM 575 N N . ALA A 1 75 ? 0.308 8.709 -4.433 1.00 94.81 75 ALA A N 1
ATOM 576 C CA . ALA A 1 75 ? 1.345 7.783 -4.057 1.00 94.81 75 ALA A CA 1
ATOM 577 C C . ALA A 1 75 ? 2.312 8.413 -3.048 1.00 94.81 75 ALA A C 1
ATOM 579 O O . ALA A 1 75 ? 2.738 9.560 -3.202 1.00 94.81 75 ALA A O 1
ATOM 580 N N . ALA A 1 76 ? 2.638 7.652 -2.010 1.00 94.94 76 ALA A N 1
ATOM 581 C CA . ALA A 1 76 ? 3.518 8.056 -0.925 1.00 94.94 76 ALA A CA 1
ATOM 582 C C . ALA A 1 76 ? 4.567 6.974 -0.666 1.00 94.94 76 ALA A C 1
ATOM 584 O O . ALA A 1 76 ? 4.322 5.783 -0.881 1.00 94.94 76 ALA A O 1
ATOM 585 N N . GLN A 1 77 ? 5.740 7.389 -0.198 1.00 95.75 77 GLN A N 1
ATOM 586 C CA . GLN A 1 77 ? 6.749 6.468 0.308 1.00 95.75 77 GLN A CA 1
ATOM 587 C C . GLN A 1 77 ? 6.422 6.089 1.756 1.00 95.75 77 GLN A C 1
ATOM 589 O O . GLN A 1 77 ? 5.779 6.849 2.475 1.00 95.75 77 GLN A O 1
ATOM 594 N N . VAL A 1 78 ? 6.852 4.900 2.177 1.00 95.56 78 VAL A N 1
ATOM 595 C CA . VAL A 1 78 ? 6.774 4.472 3.576 1.00 95.56 78 VAL A CA 1
ATOM 596 C C . VAL A 1 78 ? 7.542 5.472 4.440 1.00 95.56 78 VAL A C 1
ATOM 598 O O . VAL A 1 78 ? 8.735 5.680 4.239 1.00 95.56 78 VAL A O 1
ATOM 601 N N . ASP A 1 79 ? 6.846 6.056 5.410 1.00 93.69 79 ASP A N 1
ATOM 602 C CA . ASP A 1 79 ? 7.389 6.975 6.410 1.00 93.69 79 ASP A CA 1
ATOM 603 C C . ASP A 1 79 ? 7.120 6.453 7.835 1.00 93.69 79 ASP A C 1
ATOM 605 O O . ASP A 1 79 ? 6.514 5.394 8.025 1.00 93.69 79 ASP A O 1
ATOM 609 N N . ALA A 1 80 ? 7.547 7.210 8.848 1.00 92.88 80 ALA A N 1
ATOM 610 C CA . ALA A 1 80 ? 7.337 6.858 10.251 1.00 92.88 80 ALA A CA 1
ATOM 611 C C . ALA A 1 80 ? 5.851 6.698 10.626 1.00 92.88 80 ALA A C 1
ATOM 613 O O . ALA A 1 80 ? 5.525 5.831 11.430 1.00 92.88 80 ALA A O 1
ATOM 614 N N . GLY A 1 81 ? 4.946 7.472 10.019 1.00 91.75 81 GLY A N 1
ATOM 615 C CA . GLY A 1 81 ? 3.507 7.360 10.256 1.00 91.75 81 GLY A CA 1
ATOM 616 C C . GLY A 1 81 ? 2.924 6.062 9.699 1.00 91.75 81 GLY A C 1
ATOM 617 O O . GLY A 1 81 ? 2.066 5.448 10.324 1.00 91.75 81 GLY A O 1
ATOM 618 N N . HIS A 1 82 ? 3.427 5.588 8.558 1.00 94.00 82 HIS A N 1
ATOM 619 C CA . HIS A 1 82 ? 3.055 4.274 8.030 1.00 94.00 82 HIS A CA 1
ATOM 620 C C . HIS A 1 82 ? 3.633 3.137 8.882 1.00 94.00 82 HIS A C 1
ATOM 622 O O . HIS A 1 82 ? 2.960 2.134 9.095 1.00 94.00 82 HIS A O 1
ATOM 628 N N . LEU A 1 83 ? 4.866 3.275 9.374 1.00 93.31 83 LEU A N 1
ATOM 629 C CA . LEU A 1 83 ? 5.500 2.261 10.227 1.00 93.31 83 LEU A CA 1
ATOM 630 C C . LEU A 1 83 ? 4.868 2.186 11.627 1.00 93.31 83 LEU A C 1
ATOM 632 O O . LEU A 1 83 ? 4.868 1.120 12.238 1.00 93.31 83 LEU A O 1
ATOM 636 N N . ALA A 1 84 ? 4.312 3.297 12.114 1.00 92.38 84 ALA A N 1
ATOM 637 C CA . ALA A 1 84 ? 3.622 3.381 13.398 1.00 92.38 84 ALA A CA 1
ATOM 638 C C . ALA A 1 84 ? 2.190 2.818 13.379 1.00 92.38 84 ALA A C 1
ATOM 640 O O . ALA A 1 84 ? 1.584 2.725 14.441 1.00 92.38 84 ALA A O 1
ATOM 641 N N . ALA A 1 85 ? 1.661 2.423 12.216 1.00 94.38 85 ALA A N 1
ATOM 642 C CA . ALA A 1 85 ? 0.315 1.869 12.098 1.00 94.38 85 ALA A CA 1
ATOM 643 C C . ALA A 1 85 ? 0.105 0.633 12.998 1.00 94.38 85 ALA A C 1
ATOM 645 O O . ALA A 1 85 ? 1.024 -0.166 13.229 1.00 94.38 85 ALA A O 1
ATOM 646 N N . ASP A 1 86 ? -1.130 0.437 13.460 1.00 95.38 86 ASP A N 1
ATOM 647 C CA . ASP A 1 86 ? -1.514 -0.717 14.281 1.00 95.38 86 ASP A CA 1
ATOM 648 C 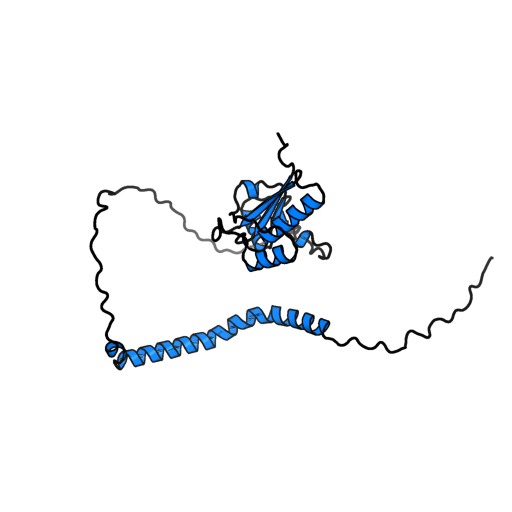C . ASP A 1 86 ? -1.429 -2.024 13.490 1.00 95.38 86 ASP A C 1
ATOM 650 O O . ASP A 1 86 ? -1.072 -3.072 14.029 1.00 95.38 86 ASP A O 1
ATOM 654 N N . LEU A 1 87 ? -1.723 -1.959 12.188 1.00 95.69 87 LEU A N 1
ATOM 655 C CA . LEU A 1 87 ? -1.608 -3.089 11.275 1.00 95.69 87 LEU A CA 1
ATOM 656 C C . LEU A 1 87 ? -0.943 -2.671 9.963 1.00 95.69 87 LEU A C 1
ATOM 658 O O . LEU A 1 87 ? -1.484 -1.898 9.169 1.00 95.69 87 LEU A O 1
ATOM 662 N N . VAL A 1 88 ? 0.217 -3.265 9.695 1.00 97.00 88 VAL A N 1
ATOM 663 C CA . VAL A 1 88 ? 0.972 -3.084 8.456 1.00 97.00 88 VAL A CA 1
ATOM 664 C C . VAL A 1 88 ? 0.766 -4.304 7.564 1.00 97.00 88 VAL A C 1
ATOM 666 O O . VAL A 1 88 ? 1.171 -5.425 7.885 1.00 97.00 88 VAL A O 1
ATOM 669 N N . ILE A 1 89 ? 0.151 -4.090 6.403 1.00 97.56 89 ILE A N 1
ATOM 670 C CA . ILE A 1 89 ? -0.188 -5.145 5.451 1.00 97.56 89 ILE A CA 1
ATOM 671 C C . ILE A 1 89 ? 0.775 -5.115 4.263 1.00 97.56 89 ILE A C 1
ATOM 673 O O . ILE A 1 89 ? 0.719 -4.258 3.380 1.00 97.56 89 ILE A O 1
ATOM 677 N N . ALA A 1 90 ? 1.645 -6.116 4.201 1.00 96.69 90 ALA A N 1
ATOM 678 C CA . ALA A 1 90 ? 2.581 -6.328 3.110 1.00 96.69 90 ALA A CA 1
ATOM 679 C C . ALA A 1 90 ? 1.930 -7.077 1.937 1.00 96.69 90 ALA A C 1
ATOM 681 O O . ALA A 1 90 ? 1.349 -8.154 2.085 1.00 96.69 90 ALA A O 1
ATOM 682 N N . LEU A 1 91 ? 2.115 -6.570 0.718 1.00 94.81 91 LEU A N 1
ATOM 683 C CA . LEU A 1 91 ? 1.540 -7.192 -0.488 1.00 94.81 91 LEU A CA 1
ATOM 684 C C . LEU A 1 91 ? 2.420 -8.288 -1.106 1.00 94.81 91 LEU A C 1
ATOM 686 O O . LEU A 1 91 ? 2.114 -8.828 -2.167 1.00 94.81 91 LEU A O 1
ATOM 690 N N . GLY A 1 92 ? 3.541 -8.608 -0.466 1.00 92.50 92 GLY A N 1
ATOM 691 C CA . GLY A 1 92 ? 4.460 -9.645 -0.913 1.00 92.50 92 GLY A CA 1
ATOM 692 C C . GLY A 1 92 ? 5.551 -9.918 0.114 1.00 92.50 92 GLY A C 1
ATOM 693 O O . GLY A 1 92 ? 5.823 -9.087 0.980 1.00 92.50 92 GLY A O 1
ATOM 694 N N . ARG A 1 93 ? 6.208 -11.076 -0.015 1.00 91.88 93 ARG A N 1
ATOM 695 C CA . ARG A 1 93 ? 7.274 -11.521 0.900 1.00 91.88 93 ARG A CA 1
ATOM 696 C C . ARG A 1 93 ? 8.436 -10.528 0.988 1.00 91.88 93 ARG A C 1
ATOM 698 O O . ARG A 1 93 ? 8.946 -10.289 2.076 1.00 91.88 93 ARG A O 1
ATOM 705 N N . ASN A 1 94 ? 8.809 -9.915 -0.136 1.00 92.88 94 ASN A N 1
ATOM 706 C CA . ASN A 1 94 ? 9.883 -8.918 -0.176 1.00 92.88 94 ASN A CA 1
ATOM 707 C C . ASN A 1 94 ? 9.522 -7.663 0.628 1.00 92.88 94 ASN A C 1
ATOM 709 O O . ASN A 1 94 ? 10.361 -7.157 1.362 1.00 92.88 94 ASN A O 1
ATOM 713 N N . HIS A 1 95 ? 8.268 -7.205 0.545 1.00 94.31 95 HIS A N 1
ATOM 714 C CA . HIS A 1 95 ? 7.805 -6.057 1.326 1.00 94.31 95 HIS A CA 1
ATOM 715 C C . HIS A 1 95 ? 7.784 -6.389 2.818 1.00 94.31 95 HIS A C 1
ATOM 717 O O . HIS A 1 95 ? 8.269 -5.598 3.612 1.00 94.31 95 HIS A O 1
ATOM 723 N N . ALA A 1 96 ? 7.303 -7.580 3.197 1.00 93.50 96 ALA A N 1
ATOM 724 C CA . ALA A 1 96 ? 7.320 -8.016 4.592 1.00 93.50 96 ALA A CA 1
ATOM 725 C C . ALA A 1 96 ? 8.752 -8.064 5.149 1.00 93.50 96 ALA A C 1
ATOM 727 O O . ALA A 1 96 ? 9.015 -7.557 6.233 1.00 93.50 96 ALA A O 1
ATOM 728 N N . ARG A 1 97 ? 9.706 -8.615 4.386 1.00 94.06 97 ARG A N 1
ATOM 729 C CA . ARG A 1 97 ? 11.120 -8.629 4.781 1.00 94.06 97 ARG A CA 1
ATOM 730 C C . ARG A 1 97 ? 11.677 -7.217 4.976 1.00 94.06 97 ARG A C 1
ATOM 732 O O . ARG A 1 97 ? 12.354 -6.982 5.968 1.00 94.06 97 ARG A O 1
ATOM 739 N N . LEU A 1 98 ? 11.401 -6.305 4.047 1.00 93.75 98 LEU A N 1
ATOM 740 C CA . LEU A 1 98 ? 11.891 -4.930 4.119 1.00 93.75 98 LEU A CA 1
ATOM 741 C C . LEU A 1 98 ? 11.270 -4.173 5.301 1.00 93.75 98 LEU A C 1
ATOM 743 O O . LEU A 1 98 ? 11.983 -3.512 6.040 1.00 93.75 98 LEU A O 1
ATOM 747 N N . LEU A 1 99 ? 9.970 -4.335 5.546 1.00 93.62 99 LEU A N 1
ATOM 748 C CA . LEU A 1 99 ? 9.282 -3.700 6.674 1.00 93.62 99 LEU A CA 1
ATOM 749 C C . LEU A 1 99 ? 9.801 -4.183 8.034 1.00 93.62 99 LEU A C 1
ATOM 751 O O . LEU A 1 99 ? 9.958 -3.372 8.938 1.00 93.62 99 LEU A O 1
ATOM 755 N N . ARG A 1 100 ? 10.158 -5.468 8.164 1.00 94.12 100 ARG A N 1
ATOM 756 C CA . ARG A 1 100 ? 10.853 -5.972 9.364 1.00 94.12 100 ARG A CA 1
ATOM 757 C C . ARG A 1 100 ? 12.195 -5.291 9.581 1.00 94.12 100 ARG A C 1
ATOM 759 O O . ARG A 1 100 ? 12.531 -4.937 10.700 1.00 94.12 100 ARG A O 1
ATOM 766 N N . GLN A 1 101 ? 12.962 -5.107 8.507 1.00 93.44 101 GLN A N 1
ATOM 767 C CA . GLN A 1 101 ? 14.256 -4.424 8.575 1.00 93.44 101 GLN A CA 1
ATOM 768 C C . GLN A 1 101 ? 14.108 -2.941 8.937 1.00 93.44 101 GLN A C 1
ATOM 770 O O . GLN A 1 101 ? 15.002 -2.386 9.563 1.00 93.44 101 GLN A O 1
ATOM 775 N N . LEU A 1 102 ? 12.977 -2.325 8.586 1.00 90.81 102 LEU A N 1
ATOM 776 C CA . LEU A 1 102 ? 12.617 -0.964 8.989 1.00 90.81 102 LEU A CA 1
ATOM 777 C C . LEU A 1 102 ? 12.051 -0.871 10.420 1.00 90.81 102 LEU A C 1
ATOM 779 O O . LEU A 1 102 ? 11.697 0.222 10.848 1.00 90.81 102 LEU A O 1
ATOM 783 N N . GLY A 1 103 ? 11.971 -1.983 11.160 1.00 90.81 103 GLY A N 1
ATOM 784 C CA . GLY A 1 103 ? 11.572 -1.994 12.571 1.00 90.81 103 GLY A CA 1
ATOM 785 C C . GLY A 1 103 ? 10.092 -2.276 12.839 1.00 90.81 103 GLY A C 1
ATOM 786 O O . GLY A 1 103 ? 9.651 -2.109 13.972 1.00 90.81 103 GLY A O 1
ATOM 787 N N . VAL A 1 104 ? 9.313 -2.720 11.845 1.00 92.81 104 VAL A N 1
ATOM 788 C CA . VAL A 1 104 ? 7.929 -3.160 12.095 1.00 92.81 104 VAL A CA 1
ATOM 789 C C . VAL A 1 104 ? 7.936 -4.507 12.816 1.00 92.81 104 VAL A C 1
ATOM 791 O O . VAL A 1 104 ? 8.483 -5.491 12.311 1.00 92.81 104 VAL A O 1
ATOM 794 N N . GLU A 1 105 ? 7.282 -4.560 13.973 1.00 91.19 105 GLU A N 1
ATOM 795 C CA . GLU A 1 105 ? 7.138 -5.773 14.777 1.00 91.19 105 GLU A CA 1
ATOM 796 C C . GLU A 1 105 ? 6.317 -6.851 14.059 1.00 91.19 105 GLU A C 1
ATOM 798 O O . GLU A 1 105 ? 5.287 -6.583 13.432 1.00 91.19 105 GLU A O 1
ATOM 803 N N . ASP A 1 106 ? 6.713 -8.112 14.237 1.00 90.62 106 ASP A N 1
ATOM 804 C CA . ASP A 1 106 ? 6.014 -9.253 13.642 1.00 90.62 106 ASP A CA 1
ATOM 805 C C . ASP A 1 106 ? 4.565 -9.403 14.122 1.00 90.62 106 ASP A C 1
ATOM 807 O O . ASP A 1 106 ? 3.758 -10.003 13.418 1.00 90.62 106 ASP A O 1
ATOM 811 N N . ALA A 1 107 ? 4.195 -8.854 15.282 1.00 91.69 107 ALA A N 1
ATOM 812 C CA . ALA A 1 107 ? 2.814 -8.873 15.766 1.00 91.69 107 ALA A CA 1
ATOM 813 C C . ALA A 1 107 ? 1.871 -8.047 14.871 1.00 91.69 107 ALA A C 1
ATOM 815 O O . ALA A 1 107 ? 0.752 -8.481 14.594 1.00 91.69 107 ALA A O 1
ATOM 816 N N . ARG A 1 108 ? 2.358 -6.905 14.367 1.00 93.81 108 ARG A N 1
ATOM 817 C CA . ARG A 1 108 ? 1.596 -5.931 13.568 1.00 93.81 108 ARG A CA 1
ATOM 818 C C . ARG A 1 108 ? 1.824 -6.068 12.065 1.00 93.81 108 ARG A C 1
ATOM 820 O O . ARG A 1 108 ? 1.119 -5.452 11.273 1.00 93.81 108 ARG A O 1
ATOM 827 N N . LEU A 1 109 ? 2.779 -6.894 11.641 1.00 95.31 109 LEU A N 1
ATOM 828 C CA . LEU A 1 109 ? 3.061 -7.148 10.231 1.00 95.31 109 LEU A CA 1
ATOM 829 C C . LEU A 1 109 ? 2.341 -8.403 9.721 1.00 95.31 109 LEU A C 1
ATOM 831 O O . LEU A 1 109 ? 2.587 -9.525 10.175 1.00 95.31 109 LEU A O 1
ATOM 835 N N . ARG A 1 110 ? 1.489 -8.245 8.706 1.00 95.31 110 ARG A N 1
ATOM 836 C CA . ARG A 1 110 ? 0.793 -9.363 8.043 1.00 95.31 110 ARG A CA 1
ATOM 837 C C . ARG A 1 110 ? 0.900 -9.266 6.529 1.00 95.31 110 ARG A C 1
ATOM 839 O O . ARG A 1 110 ? 1.071 -8.190 5.970 1.00 95.31 110 ARG A O 1
ATOM 846 N N . MET A 1 111 ? 0.819 -10.399 5.834 1.00 95.25 111 MET A N 1
ATOM 847 C CA . MET A 1 111 ? 0.717 -10.390 4.371 1.00 95.25 111 MET A CA 1
ATOM 848 C C . MET A 1 111 ? -0.751 -10.315 3.966 1.00 95.25 111 MET A C 1
ATOM 850 O O . MET A 1 111 ? -1.566 -11.010 4.550 1.00 95.25 111 MET A O 1
ATOM 854 N N . LEU A 1 112 ? -1.101 -9.575 2.913 1.00 94.00 112 LEU A N 1
ATOM 855 C CA . LEU A 1 112 ? -2.507 -9.469 2.486 1.00 94.00 112 LEU A CA 1
ATOM 856 C C . LEU A 1 112 ? -3.156 -10.848 2.257 1.00 94.00 112 LEU A C 1
ATOM 858 O O . LEU A 1 112 ? -4.268 -11.109 2.698 1.00 94.00 112 LEU A O 1
ATOM 862 N N . ARG A 1 113 ? -2.417 -11.773 1.634 1.00 89.62 113 ARG A N 1
ATOM 863 C CA . ARG A 1 113 ? -2.891 -13.141 1.372 1.00 89.62 113 ARG A CA 1
ATOM 864 C C . ARG A 1 113 ? -2.937 -14.049 2.605 1.00 89.62 113 ARG A C 1
ATOM 866 O O . ARG A 1 113 ? -3.362 -15.187 2.468 1.00 89.62 113 ARG A O 1
ATOM 873 N N . SER A 1 114 ? -2.481 -13.619 3.786 1.00 89.19 114 SER A N 1
ATOM 874 C CA . SER A 1 114 ? -2.695 -14.409 5.009 1.00 89.19 114 SER A CA 1
ATOM 875 C C . SER A 1 114 ? -4.125 -14.302 5.535 1.00 89.19 114 SER A C 1
ATOM 877 O O . SER A 1 114 ? -4.502 -15.127 6.353 1.00 89.19 114 SER A O 1
ATOM 879 N N . PHE A 1 115 ? -4.903 -13.325 5.062 1.00 89.44 115 PHE A N 1
ATOM 880 C CA . PHE A 1 115 ? -6.328 -13.182 5.375 1.00 89.44 115 PHE A CA 1
ATOM 881 C C . PHE A 1 115 ? -7.240 -13.954 4.408 1.00 89.44 115 PHE A C 1
ATOM 883 O O . PHE A 1 115 ? -8.455 -13.914 4.554 1.00 89.44 115 PHE A O 1
ATOM 890 N N . ASP A 1 116 ? -6.668 -14.631 3.409 1.00 89.88 116 ASP A N 1
ATOM 891 C CA . ASP A 1 116 ? -7.413 -15.459 2.462 1.00 89.88 116 ASP A CA 1
ATOM 892 C C . ASP A 1 116 ? -7.830 -16.777 3.148 1.00 89.88 116 ASP A C 1
ATOM 894 O O . ASP A 1 116 ? -6.948 -17.586 3.461 1.00 89.88 116 ASP A O 1
ATOM 898 N N . PRO A 1 117 ? -9.135 -17.018 3.390 1.00 81.81 117 PRO A N 1
ATOM 899 C CA . PRO A 1 117 ? -9.606 -18.201 4.110 1.00 81.81 117 PRO A CA 1
ATOM 900 C C . PRO A 1 117 ? -9.354 -19.507 3.341 1.00 81.81 117 PRO A C 1
ATOM 902 O O . PRO A 1 117 ? -9.329 -20.574 3.947 1.00 81.81 117 PRO A O 1
ATOM 905 N N . GLY A 1 118 ? -9.132 -19.438 2.021 1.00 74.75 118 GLY A N 1
ATOM 906 C CA . GLY A 1 118 ? -8.793 -20.595 1.188 1.00 74.75 118 GLY A CA 1
ATOM 907 C C . GLY A 1 118 ? -7.309 -20.971 1.221 1.00 74.75 118 GLY A C 1
ATOM 908 O O . GLY A 1 118 ? -6.901 -21.950 0.591 1.00 74.75 118 GLY A O 1
ATOM 909 N N . ARG A 1 119 ? -6.466 -20.207 1.930 1.00 59.28 119 ARG A N 1
ATOM 910 C CA . ARG A 1 119 ? -5.032 -20.484 2.025 1.00 59.28 119 ARG A CA 1
ATOM 911 C C . ARG A 1 119 ? -4.765 -21.536 3.100 1.00 59.28 119 ARG A C 1
ATOM 913 O O . ARG A 1 119 ? -4.865 -21.253 4.288 1.00 59.28 119 ARG A O 1
ATOM 920 N N . VAL A 1 120 ? -4.299 -22.715 2.685 1.00 56.41 120 VAL A N 1
ATOM 921 C CA . VAL A 1 120 ? -3.715 -23.704 3.606 1.00 56.41 120 VAL A CA 1
ATOM 922 C C . VAL A 1 120 ? -2.547 -23.040 4.356 1.00 56.41 120 VAL A C 1
ATOM 924 O O . VAL A 1 120 ? -1.627 -22.526 3.700 1.00 56.41 120 VAL A O 1
ATOM 927 N N . PRO A 1 121 ? -2.554 -22.997 5.702 1.00 52.75 121 PRO A N 1
ATOM 928 C CA . PRO A 1 121 ? -1.450 -22.434 6.461 1.00 52.75 121 PRO A CA 1
ATOM 929 C C . PRO A 1 121 ? -0.187 -23.246 6.178 1.00 52.75 121 PRO A C 1
ATOM 931 O O . PRO A 1 121 ? -0.067 -24.405 6.560 1.00 52.75 121 PRO A O 1
ATOM 934 N N . THR A 1 122 ? 0.783 -22.646 5.495 1.00 46.81 122 THR A N 1
ATOM 935 C CA . THR A 1 122 ? 2.151 -23.168 5.512 1.00 46.81 122 THR A CA 1
ATOM 936 C C . THR A 1 122 ? 2.671 -22.995 6.937 1.00 46.81 122 THR A C 1
ATOM 938 O O . THR A 1 122 ? 2.663 -21.843 7.390 1.00 46.81 122 THR A O 1
ATOM 941 N N . PRO A 1 123 ? 3.109 -24.058 7.638 1.00 42.31 123 PRO A N 1
ATOM 942 C CA . PRO A 1 123 ? 3.641 -23.917 8.984 1.00 42.31 123 PRO A CA 1
ATOM 943 C C . PRO A 1 123 ? 4.777 -22.897 8.950 1.00 42.31 123 PRO A C 1
ATOM 945 O O . PRO A 1 123 ? 5.711 -22.996 8.152 1.00 42.31 123 PRO A O 1
ATOM 948 N N . SER A 1 124 ? 4.655 -21.859 9.771 1.00 43.00 124 SER A N 1
ATOM 949 C CA . SER A 1 124 ? 5.733 -20.915 10.009 1.00 43.00 124 SER A CA 1
ATOM 950 C C . SER A 1 124 ? 6.859 -21.674 10.698 1.00 43.00 124 SER A C 1
ATOM 952 O O . SER A 1 124 ? 6.792 -21.934 11.896 1.00 43.00 124 SER A O 1
ATOM 954 N N . THR A 1 125 ? 7.891 -22.052 9.945 1.00 45.78 125 THR A N 1
ATOM 955 C CA . THR A 1 125 ? 9.168 -22.489 10.508 1.00 45.78 125 THR A CA 1
ATOM 956 C C . THR A 1 125 ? 9.765 -21.321 11.291 1.00 45.78 125 THR A C 1
ATOM 958 O O . THR A 1 125 ? 10.464 -20.476 10.745 1.00 45.78 125 THR A O 1
ATOM 961 N N . SER A 1 126 ? 9.437 -21.252 12.576 1.00 48.03 126 SER A N 1
ATOM 962 C CA . SER A 1 126 ? 10.196 -20.524 13.589 1.00 48.03 126 SER A CA 1
ATOM 963 C C . SER A 1 126 ? 10.108 -21.286 14.906 1.00 48.03 126 SER A C 1
ATOM 965 O O . SER A 1 126 ? 9.637 -20.792 15.922 1.00 48.03 126 SER A O 1
ATOM 967 N N . THR A 1 127 ? 10.539 -22.540 14.866 1.00 38.34 127 THR A N 1
ATOM 968 C CA . THR A 1 127 ? 11.133 -23.235 16.008 1.00 38.34 127 THR A CA 1
ATOM 969 C C . THR A 1 127 ? 12.111 -24.227 15.398 1.00 38.34 127 THR A C 1
ATOM 971 O O . THR A 1 127 ? 11.742 -25.334 15.022 1.00 38.34 127 THR A O 1
ATOM 974 N N . ILE A 1 128 ? 13.347 -23.782 15.178 1.00 43.72 128 ILE A N 1
ATOM 975 C CA . ILE A 1 128 ? 14.462 -24.713 15.011 1.00 43.72 128 ILE A CA 1
ATOM 976 C C . ILE A 1 128 ? 14.949 -24.985 16.438 1.00 43.72 128 ILE A C 1
ATOM 978 O O . ILE A 1 128 ? 15.370 -24.032 17.097 1.00 43.72 128 ILE A O 1
ATOM 982 N N . PRO A 1 129 ? 14.870 -26.222 16.954 1.00 34.06 129 PRO A N 1
ATOM 983 C CA . PRO A 1 129 ? 15.513 -26.549 18.213 1.00 34.06 129 PRO A CA 1
ATOM 984 C C . PRO A 1 129 ? 17.029 -26.494 18.003 1.00 34.06 129 PRO A C 1
ATOM 986 O O . PRO A 1 129 ? 17.577 -27.164 17.128 1.00 34.06 129 PRO A O 1
ATOM 989 N N . ILE A 1 130 ? 17.703 -25.662 18.795 1.00 41.34 130 ILE A N 1
ATOM 990 C CA . ILE A 1 130 ? 19.163 -25.618 18.859 1.00 41.34 130 ILE A CA 1
ATOM 991 C C . ILE A 1 130 ? 19.611 -26.936 19.492 1.00 41.34 130 ILE A C 1
ATOM 993 O O . ILE A 1 130 ? 19.428 -27.148 20.687 1.00 41.34 130 ILE A O 1
ATOM 997 N N . THR A 1 131 ? 20.177 -27.831 18.688 1.00 37.09 131 THR A N 1
ATOM 998 C CA . THR A 1 131 ? 20.962 -28.965 19.185 1.00 37.09 131 THR A CA 1
ATOM 999 C C . THR A 1 131 ? 22.435 -28.611 19.039 1.00 37.09 131 THR A C 1
ATOM 1001 O O . THR A 1 131 ? 22.911 -28.270 17.958 1.00 37.09 131 THR A O 1
ATOM 1004 N N . ALA A 1 132 ? 23.125 -28.607 20.175 1.00 37.31 132 ALA A N 1
ATOM 1005 C CA . ALA A 1 132 ? 24.549 -28.349 20.296 1.00 37.31 132 ALA A CA 1
ATOM 1006 C C . ALA A 1 132 ? 25.386 -29.524 19.755 1.00 37.31 132 ALA A C 1
ATOM 1008 O O . ALA A 1 132 ? 25.007 -30.682 19.920 1.00 37.31 132 ALA A O 1
ATOM 1009 N N . GLY A 1 133 ? 26.544 -29.204 19.168 1.00 30.41 133 GLY A N 1
ATOM 1010 C CA . GLY A 1 133 ? 27.601 -30.145 18.770 1.00 30.41 133 GLY A CA 1
ATOM 1011 C C . GLY A 1 133 ? 28.384 -29.638 17.545 1.00 30.41 133 GLY A C 1
ATOM 1012 O O . GLY A 1 133 ? 27.880 -29.760 16.438 1.00 30.41 133 GLY A O 1
ATOM 1013 N N . THR A 1 134 ? 29.463 -28.849 17.707 1.00 33.03 134 THR A N 1
ATOM 1014 C CA . THR A 1 134 ? 30.893 -29.282 17.626 1.00 33.03 134 THR A CA 1
ATOM 1015 C C . THR A 1 134 ? 31.264 -29.720 16.186 1.00 33.03 134 THR A C 1
ATOM 1017 O O . THR A 1 134 ? 30.650 -30.644 15.681 1.00 33.03 134 THR A O 1
ATOM 1020 N N . THR A 1 135 ? 32.194 -29.163 15.390 1.00 35.75 135 THR A N 1
ATOM 1021 C CA . THR A 1 135 ? 33.438 -28.380 15.580 1.00 35.75 135 THR A CA 1
ATOM 1022 C C . THR A 1 135 ? 33.922 -27.800 14.232 1.00 35.75 135 THR A C 1
ATOM 1024 O O . THR A 1 135 ? 33.746 -28.435 13.200 1.00 35.75 135 THR A O 1
ATOM 1027 N N . ASN A 1 136 ? 34.605 -26.648 14.298 1.00 33.84 136 ASN A N 1
ATOM 1028 C CA . ASN A 1 136 ? 35.729 -26.143 13.479 1.00 33.84 136 ASN A CA 1
ATOM 1029 C C . ASN A 1 136 ? 35.774 -26.336 11.946 1.00 33.84 136 ASN A C 1
ATOM 1031 O O . ASN A 1 136 ? 35.969 -27.440 11.451 1.00 33.84 136 ASN A O 1
ATOM 1035 N N . SER A 1 137 ? 35.935 -25.224 11.211 1.00 34.12 137 SER A N 1
ATOM 1036 C CA . SER A 1 137 ? 37.275 -24.771 10.763 1.00 34.12 137 SER A CA 1
ATOM 1037 C C . SER A 1 137 ? 37.234 -23.457 9.965 1.00 34.12 137 SER A C 1
ATOM 1039 O O . SER A 1 137 ? 36.615 -23.356 8.912 1.00 34.12 137 SER A O 1
ATOM 1041 N N . SER A 1 138 ? 37.909 -22.458 10.540 1.00 32.41 138 SER A N 1
ATOM 1042 C CA . SER A 1 138 ? 38.779 -21.443 9.923 1.00 32.41 138 SER A CA 1
ATOM 1043 C C . SER A 1 138 ? 38.502 -20.921 8.500 1.00 32.41 138 SER A C 1
ATOM 1045 O O . SER A 1 138 ? 38.731 -21.588 7.497 1.00 32.41 138 SER A O 1
ATOM 1047 N N . LYS A 1 139 ? 38.252 -19.606 8.422 1.00 32.81 139 LYS A N 1
ATOM 1048 C CA . LYS A 1 139 ? 39.127 -18.660 7.697 1.00 32.81 139 LYS A CA 1
ATOM 1049 C C . LYS A 1 139 ? 38.879 -17.235 8.199 1.00 32.81 139 LYS A C 1
ATOM 1051 O O . LYS A 1 139 ? 37.906 -16.581 7.841 1.00 32.81 139 LYS A O 1
ATOM 1056 N N . SER A 1 140 ? 39.778 -16.784 9.063 1.00 30.02 140 SER A N 1
ATOM 1057 C CA . SER A 1 140 ? 39.951 -15.401 9.490 1.00 30.02 140 SER A CA 1
ATOM 1058 C C . SER A 1 140 ? 40.996 -14.722 8.604 1.00 30.02 140 SER A C 1
ATOM 1060 O O . SER A 1 140 ? 42.077 -15.272 8.397 1.00 30.02 140 SER A O 1
ATOM 1062 N N . SER A 1 141 ? 40.720 -13.503 8.139 1.00 31.58 141 SER A N 1
ATOM 1063 C CA . SER A 1 141 ? 41.651 -12.382 8.334 1.00 31.58 141 SER A CA 1
ATOM 1064 C C . SER A 1 141 ? 41.084 -11.035 7.872 1.00 31.58 141 SER A C 1
ATOM 1066 O O . SER A 1 141 ? 40.139 -11.008 7.084 1.00 31.58 141 SER A O 1
ATOM 1068 N N . PRO A 1 142 ? 41.618 -9.927 8.418 1.00 42.44 142 PRO A N 1
ATOM 1069 C CA . PRO A 1 142 ? 40.890 -8.690 8.662 1.00 42.44 142 PRO A CA 1
ATOM 1070 C C . PRO A 1 142 ? 41.393 -7.531 7.790 1.00 42.44 142 PRO A C 1
ATOM 1072 O O . PRO A 1 142 ? 42.544 -7.520 7.367 1.00 42.44 142 PRO A O 1
ATOM 1075 N N . SER A 1 143 ? 40.597 -6.474 7.633 1.00 33.16 143 SER A N 1
ATOM 1076 C CA . SER A 1 143 ? 41.176 -5.130 7.572 1.00 33.16 143 SER A CA 1
ATOM 1077 C C . SER A 1 143 ? 40.170 -4.068 7.992 1.00 33.16 143 SER A C 1
ATOM 1079 O O . SER A 1 143 ? 39.004 -4.024 7.610 1.00 33.16 143 SER A O 1
ATOM 1081 N N . SER A 1 144 ? 40.666 -3.246 8.894 1.00 33.03 144 SER A N 1
ATOM 1082 C CA . SER A 1 144 ? 40.019 -2.150 9.575 1.00 33.03 144 SER A CA 1
ATOM 1083 C C . SER A 1 144 ? 40.363 -0.814 8.911 1.00 33.03 144 SER A C 1
ATOM 1085 O O . SER A 1 144 ? 41.509 -0.644 8.502 1.00 33.03 144 SER A O 1
ATOM 1087 N N . ARG A 1 145 ? 39.427 0.148 9.041 1.00 37.22 145 ARG A N 1
ATOM 1088 C CA . ARG A 1 145 ? 39.583 1.630 9.055 1.00 37.22 145 ARG A CA 1
ATOM 1089 C C . ARG A 1 145 ? 39.679 2.369 7.699 1.00 37.22 145 ARG A C 1
ATOM 1091 O O . ARG A 1 145 ? 40.125 1.775 6.729 1.00 37.22 145 ARG A O 1
ATOM 1098 N N . PRO A 1 146 ? 39.426 3.703 7.657 1.00 46.50 146 PRO A N 1
ATOM 1099 C CA . PRO A 1 146 ? 38.578 4.554 8.519 1.00 46.50 146 PRO A CA 1
ATOM 1100 C C . PRO A 1 146 ? 37.717 5.598 7.749 1.00 46.50 146 PRO A C 1
ATOM 1102 O O . PRO A 1 146 ? 37.747 5.708 6.530 1.00 46.50 146 PRO A O 1
ATOM 1105 N N . ARG A 1 147 ? 36.958 6.390 8.525 1.00 41.12 147 ARG A N 1
ATOM 1106 C CA . ARG A 1 147 ? 36.304 7.665 8.163 1.00 41.12 147 ARG A CA 1
ATOM 1107 C C . ARG A 1 147 ? 37.305 8.692 7.610 1.00 41.12 147 ARG A C 1
ATOM 1109 O O . ARG A 1 147 ? 38.384 8.830 8.177 1.00 41.12 147 ARG A O 1
ATOM 1116 N N . CYS A 1 148 ? 36.870 9.501 6.642 1.00 28.98 148 CYS A N 1
ATOM 1117 C CA . CYS A 1 148 ? 37.506 10.773 6.284 1.00 28.98 148 CYS A CA 1
ATOM 1118 C C . CYS A 1 148 ? 36.690 11.961 6.823 1.00 28.98 148 CYS A C 1
ATOM 1120 O O . CYS A 1 148 ? 35.545 12.146 6.406 1.00 28.98 148 CYS A O 1
ATOM 1122 N N . PRO A 1 149 ? 37.278 12.785 7.705 1.00 43.34 149 PRO A N 1
ATOM 1123 C CA . PRO A 1 149 ? 36.910 14.176 7.919 1.00 43.34 149 PRO A CA 1
ATOM 1124 C C . PRO A 1 149 ? 37.989 15.106 7.330 1.00 43.34 149 PRO A C 1
ATOM 1126 O O . PRO A 1 149 ? 39.153 14.991 7.693 1.00 43.34 149 PRO A O 1
ATOM 1129 N N . ALA A 1 150 ? 37.593 16.002 6.427 1.00 35.91 150 ALA A N 1
ATOM 1130 C CA . ALA A 1 150 ? 38.222 17.289 6.070 1.00 35.91 150 ALA A CA 1
ATOM 1131 C C . ALA A 1 150 ? 37.584 17.704 4.734 1.00 35.91 150 ALA A C 1
ATOM 1133 O O . ALA A 1 150 ? 37.710 17.000 3.738 1.00 35.91 150 ALA A O 1
ATOM 1134 N N . CYS A 1 151 ? 36.649 18.646 4.696 1.00 29.69 151 CYS A N 1
ATOM 1135 C CA . CYS A 1 151 ? 36.817 20.073 4.955 1.00 29.69 151 CYS A CA 1
ATOM 1136 C C . CYS A 1 151 ? 37.74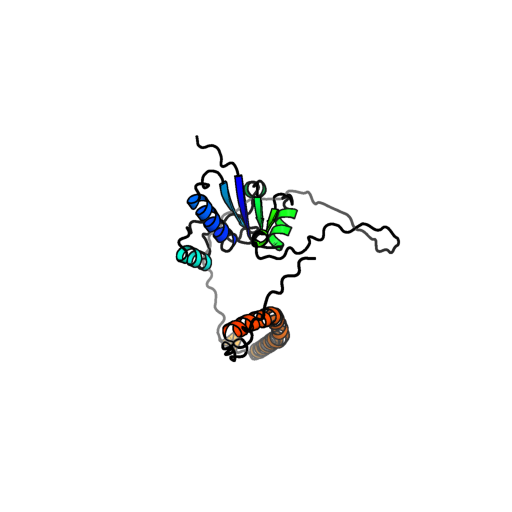6 20.767 3.942 1.00 29.69 151 CYS A C 1
ATOM 1138 O O . CYS A 1 151 ? 38.905 20.418 3.765 1.00 29.69 151 CYS A O 1
ATOM 1140 N N . MET A 1 152 ? 37.161 21.800 3.334 1.00 33.84 152 MET A N 1
ATOM 1141 C CA . MET A 1 152 ? 37.793 23.073 3.008 1.00 33.84 152 MET A CA 1
ATOM 1142 C C . MET A 1 152 ? 38.922 23.054 1.981 1.00 33.84 152 MET A C 1
ATOM 1144 O O . MET A 1 152 ? 40.090 22.938 2.314 1.00 33.84 152 MET A O 1
ATOM 1148 N N . THR A 1 153 ? 38.570 23.396 0.743 1.00 38.59 153 THR A N 1
ATOM 1149 C CA . THR A 1 153 ? 39.165 24.562 0.071 1.00 38.59 153 THR A CA 1
ATOM 1150 C C . THR A 1 153 ? 38.214 25.081 -1.015 1.00 38.59 153 THR A C 1
ATOM 1152 O O . THR A 1 153 ? 37.771 24.338 -1.883 1.00 38.59 153 THR A O 1
ATOM 1155 N N . GLY A 1 154 ? 37.886 26.375 -0.939 1.00 32.09 154 GLY A N 1
ATOM 1156 C CA . GLY A 1 154 ? 37.621 27.215 -2.111 1.00 32.09 154 GLY A CA 1
ATOM 1157 C C . GLY A 1 154 ? 36.307 27.024 -2.869 1.00 32.09 154 GLY A C 1
ATOM 1158 O O . GLY A 1 154 ? 36.323 26.662 -4.039 1.00 32.09 154 GLY A O 1
ATOM 1159 N N . TRP A 1 155 ? 35.172 27.374 -2.260 1.00 36.97 155 TRP A N 1
ATOM 1160 C CA . TRP A 1 155 ? 33.994 27.814 -3.018 1.00 36.97 155 TRP A CA 1
ATOM 1161 C C . TRP A 1 155 ? 33.973 29.339 -3.053 1.00 36.97 155 TRP A C 1
ATOM 1163 O O . TRP A 1 155 ? 33.428 29.985 -2.161 1.00 36.97 155 TRP A O 1
ATOM 1173 N N . THR A 1 156 ? 34.569 29.919 -4.091 1.00 39.44 156 THR A N 1
ATOM 1174 C CA . THR A 1 156 ? 34.283 31.294 -4.496 1.00 39.44 156 THR A CA 1
ATOM 1175 C C . THR A 1 156 ? 34.206 31.394 -6.013 1.00 39.44 156 THR A C 1
ATOM 1177 O O . THR A 1 156 ? 35.022 30.847 -6.750 1.00 39.44 156 THR A O 1
ATOM 1180 N N . SER A 1 157 ? 33.226 32.193 -6.433 1.00 36.69 157 SER A N 1
ATOM 1181 C CA . SER A 1 157 ? 33.043 32.822 -7.742 1.00 36.69 157 SER A CA 1
ATOM 1182 C C . SER A 1 157 ? 32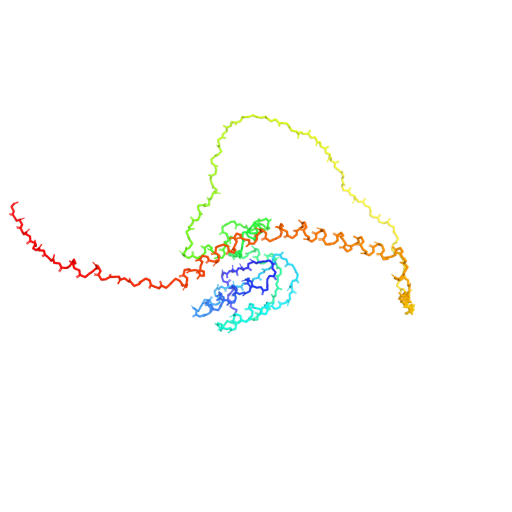.356 32.016 -8.854 1.00 36.69 157 SER A C 1
ATOM 1184 O O . SER A 1 157 ? 32.835 30.998 -9.335 1.00 36.69 157 SER A O 1
ATOM 1186 N N . GLY A 1 158 ? 31.255 32.591 -9.354 1.00 34.28 158 GLY A N 1
ATOM 1187 C CA . GLY A 1 158 ? 31.126 32.712 -10.804 1.00 34.28 158 GLY A CA 1
ATOM 1188 C C . GLY A 1 158 ? 29.923 32.068 -11.480 1.00 34.28 158 GLY A C 1
ATOM 1189 O O . GLY A 1 158 ? 30.083 31.503 -12.556 1.00 34.28 158 GLY A O 1
ATOM 1190 N N . TRP A 1 159 ? 28.705 32.228 -10.953 1.00 39.38 159 TRP A N 1
ATOM 1191 C CA . TRP A 1 159 ? 27.513 32.185 -11.810 1.00 39.38 159 TRP A CA 1
ATOM 1192 C C . TRP A 1 159 ? 27.523 33.388 -12.765 1.00 39.38 159 TRP A C 1
ATOM 1194 O O . TRP A 1 159 ? 26.965 34.441 -12.461 1.00 39.38 159 TRP A O 1
ATOM 1204 N N . ARG A 1 160 ? 28.200 33.245 -13.911 1.00 38.53 160 ARG A N 1
ATOM 1205 C CA . ARG A 1 160 ? 27.939 34.012 -15.139 1.00 38.53 160 ARG A CA 1
ATOM 1206 C C . ARG A 1 160 ? 28.731 33.435 -16.318 1.00 38.53 160 ARG A C 1
ATOM 1208 O O . ARG A 1 160 ? 29.924 33.693 -16.451 1.00 38.53 160 ARG A O 1
ATOM 1215 N N . ARG A 1 161 ? 28.046 32.711 -17.206 1.00 41.59 161 ARG A N 1
ATOM 1216 C CA . ARG A 1 161 ? 28.311 32.761 -18.652 1.00 41.59 161 ARG A CA 1
ATOM 1217 C C . ARG A 1 161 ? 27.093 32.241 -19.414 1.00 41.59 161 ARG A C 1
ATOM 1219 O O . ARG A 1 161 ? 26.919 31.047 -19.618 1.00 41.59 161 ARG A O 1
ATOM 1226 N N . THR A 1 162 ? 26.224 33.170 -19.788 1.00 45.47 162 THR A N 1
ATOM 1227 C CA . THR A 1 162 ? 25.560 33.115 -21.090 1.00 45.47 162 THR A CA 1
ATOM 1228 C C . THR A 1 162 ? 26.651 33.082 -22.147 1.00 45.47 162 THR A C 1
ATOM 1230 O O . THR A 1 162 ? 27.506 33.958 -22.101 1.00 45.47 162 THR A O 1
ATOM 1233 N N . ASP A 1 163 ? 26.642 32.086 -23.030 1.00 42.47 163 ASP A N 1
ATOM 1234 C CA . ASP A 1 163 ? 27.144 32.212 -24.399 1.00 42.47 163 ASP A CA 1
ATOM 1235 C C . ASP A 1 163 ? 26.659 31.035 -25.268 1.00 42.47 163 ASP A C 1
ATOM 1237 O O . ASP A 1 163 ? 26.255 29.994 -24.740 1.00 42.47 163 ASP A O 1
ATOM 1241 N N . PRO A 1 164 ? 26.576 31.241 -26.593 1.00 49.16 164 PRO A N 1
ATOM 1242 C CA . PRO A 1 164 ? 25.427 30.839 -27.391 1.00 49.16 164 PRO A CA 1
ATOM 1243 C C . PRO A 1 164 ? 25.598 29.494 -28.106 1.00 49.16 164 PRO A C 1
ATOM 1245 O O . PRO A 1 164 ? 26.683 28.928 -28.210 1.00 49.16 164 PRO A O 1
ATOM 1248 N N . LEU A 1 165 ? 24.464 29.013 -28.621 1.00 49.44 165 LEU A N 1
ATOM 1249 C CA . LEU A 1 165 ? 24.285 27.875 -29.523 1.00 49.44 165 LEU A CA 1
ATOM 1250 C C . LEU A 1 165 ? 25.472 27.664 -30.485 1.00 49.44 165 LEU A C 1
ATOM 1252 O O . LEU A 1 165 ? 25.595 28.327 -31.512 1.00 49.44 165 LEU A O 1
ATOM 1256 N N . MET A 1 166 ? 26.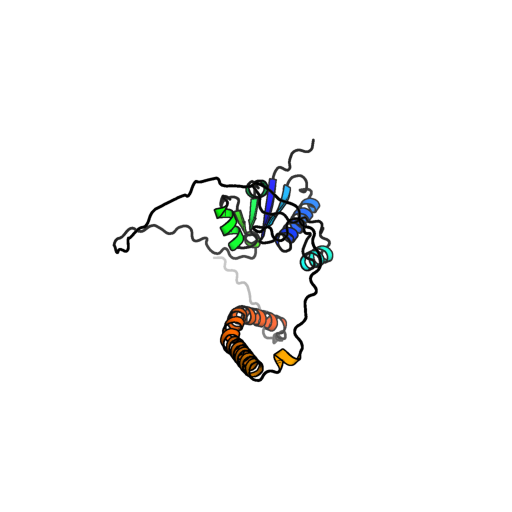301 26.667 -30.176 1.00 41.09 166 MET A N 1
ATOM 1257 C CA . MET A 1 166 ? 27.225 26.057 -31.130 1.00 41.09 166 MET A CA 1
ATOM 1258 C C . MET A 1 166 ? 26.425 25.261 -32.175 1.00 41.09 166 MET A C 1
ATOM 1260 O O . MET A 1 166 ? 25.636 24.388 -31.793 1.00 41.09 166 MET A O 1
ATOM 1264 N N . PRO A 1 167 ? 26.631 25.476 -33.485 1.00 48.50 167 PRO A N 1
ATOM 1265 C CA . PRO A 1 167 ? 26.037 24.624 -34.502 1.00 48.50 167 PRO A CA 1
ATOM 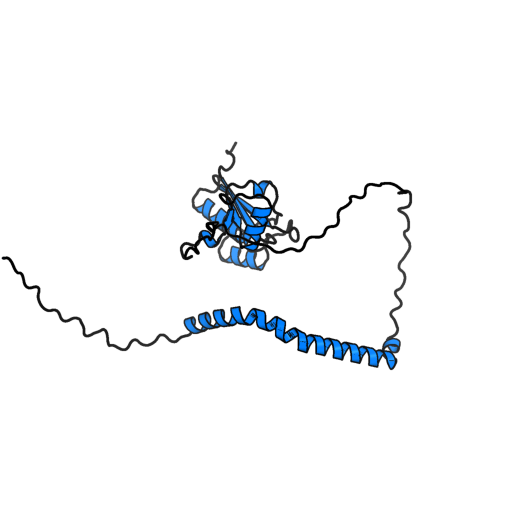1266 C C . PRO A 1 167 ? 26.722 23.252 -34.465 1.00 48.50 167 PRO A C 1
ATOM 1268 O O . PRO A 1 167 ? 27.908 23.111 -34.771 1.00 48.50 167 PRO A O 1
ATOM 1271 N N . ARG A 1 168 ? 25.965 22.212 -34.095 1.00 51.03 168 ARG A N 1
ATOM 1272 C CA . ARG A 1 168 ? 26.396 20.818 -34.250 1.00 51.03 168 ARG A CA 1
ATOM 1273 C C . ARG A 1 168 ? 26.577 20.536 -35.742 1.00 51.03 168 ARG A C 1
ATOM 1275 O O . ARG A 1 168 ? 25.598 20.342 -36.458 1.00 51.03 168 ARG A O 1
ATOM 1282 N N . ARG A 1 169 ? 27.827 20.495 -36.215 1.00 49.50 169 ARG A N 1
ATOM 1283 C CA . ARG A 1 169 ? 28.150 19.922 -37.528 1.00 49.50 169 ARG A CA 1
ATOM 1284 C C . ARG A 1 169 ? 27.784 18.440 -37.495 1.00 49.50 169 ARG A C 1
ATOM 1286 O O . ARG A 1 169 ? 28.433 17.650 -36.815 1.00 49.50 169 ARG A O 1
ATOM 1293 N N . ILE A 1 170 ? 26.721 18.082 -38.204 1.00 62.75 170 ILE A N 1
ATOM 1294 C CA . ILE A 1 170 ? 26.356 16.692 -38.469 1.00 62.75 170 ILE A CA 1
ATOM 1295 C C . ILE A 1 170 ? 27.480 16.112 -39.345 1.00 62.75 170 ILE A C 1
ATOM 1297 O O . ILE A 1 170 ? 27.819 16.736 -40.356 1.00 62.75 170 ILE A O 1
ATOM 1301 N N . PRO A 1 171 ? 28.112 14.983 -38.978 1.00 58.31 171 PRO A N 1
ATOM 1302 C CA . PRO A 1 171 ? 29.118 14.369 -39.834 1.00 58.31 171 PRO A CA 1
ATOM 1303 C C . PRO A 1 171 ? 28.469 13.984 -41.167 1.00 58.31 171 PRO A C 1
ATOM 1305 O O . PRO A 1 171 ? 27.364 13.441 -41.198 1.00 58.31 171 PRO A O 1
ATOM 1308 N N . SER A 1 172 ? 29.134 14.303 -42.277 1.00 62.72 172 SER A N 1
ATOM 1309 C CA . SER A 1 172 ? 28.635 13.986 -43.613 1.00 62.72 172 SER A CA 1
ATOM 1310 C C . SER A 1 172 ? 28.456 12.473 -43.768 1.00 62.72 172 SER A C 1
ATOM 1312 O O . SER A 1 172 ? 29.296 11.683 -43.331 1.00 62.72 172 SER A O 1
ATOM 1314 N N . LEU A 1 173 ? 27.362 12.067 -44.424 1.00 61.28 173 LEU A N 1
ATOM 1315 C CA . LEU A 1 173 ? 26.989 10.663 -44.662 1.00 61.28 173 LEU A CA 1
ATOM 1316 C C . LEU A 1 173 ? 28.128 9.841 -45.310 1.00 61.28 173 LEU A C 1
ATOM 1318 O O . LEU A 1 173 ? 28.208 8.630 -45.144 1.00 61.28 173 LEU A O 1
ATOM 1322 N N . ALA A 1 174 ? 29.058 10.518 -45.990 1.00 60.22 174 ALA A N 1
ATOM 1323 C CA . ALA A 1 174 ? 30.239 9.943 -46.627 1.00 60.22 174 ALA A CA 1
ATOM 1324 C C . ALA A 1 174 ? 31.311 9.407 -45.650 1.00 60.22 174 ALA A C 1
ATOM 1326 O O . ALA A 1 174 ? 32.142 8.597 -46.054 1.00 60.22 174 ALA A O 1
ATOM 1327 N N . PHE A 1 175 ? 31.309 9.807 -44.370 1.00 57.56 175 PHE A N 1
ATOM 1328 C CA . PHE A 1 175 ? 32.253 9.270 -43.376 1.00 57.56 175 PHE A CA 1
ATOM 1329 C C . PHE A 1 175 ? 31.933 7.812 -42.992 1.00 57.56 175 PHE A C 1
ATOM 1331 O O . PHE A 1 175 ? 32.844 7.035 -42.707 1.00 57.56 175 PHE A O 1
ATOM 1338 N N . LEU A 1 176 ? 30.654 7.426 -43.067 1.00 58.09 176 LEU A N 1
ATOM 1339 C CA . LEU A 1 176 ? 30.155 6.077 -42.758 1.00 58.09 176 LEU A CA 1
ATOM 1340 C C . LEU A 1 176 ? 30.416 5.050 -43.874 1.00 58.09 176 LEU A C 1
ATOM 1342 O O . LEU A 1 176 ? 30.355 3.852 -43.621 1.00 58.09 176 LEU A O 1
ATOM 1346 N N . LEU A 1 177 ? 30.741 5.503 -45.089 1.00 56.97 177 LEU A N 1
ATOM 1347 C CA . LEU A 1 177 ? 31.014 4.654 -46.258 1.00 56.97 177 LEU A CA 1
ATOM 1348 C C . LEU A 1 177 ? 32.511 4.367 -46.467 1.00 56.97 177 LEU A C 1
ATOM 1350 O O . LEU A 1 177 ? 32.904 3.810 -47.491 1.00 56.97 177 LEU A O 1
ATOM 1354 N N . ARG A 1 178 ? 33.372 4.719 -45.502 1.00 64.56 178 ARG A N 1
ATOM 1355 C CA . ARG A 1 178 ? 34.779 4.295 -45.528 1.00 64.56 178 ARG A CA 1
ATOM 1356 C C . ARG A 1 178 ? 34.864 2.780 -45.282 1.00 64.56 178 ARG A C 1
ATOM 1358 O O . ARG A 1 178 ? 34.236 2.299 -44.338 1.00 64.56 178 ARG A O 1
ATOM 1365 N N . PRO A 1 179 ? 35.685 2.026 -46.039 1.00 65.06 179 PRO A N 1
ATOM 1366 C CA . PRO A 1 179 ? 35.727 0.560 -45.964 1.00 65.06 179 PRO A CA 1
ATOM 1367 C C . PRO A 1 179 ? 36.038 0.028 -44.553 1.00 65.06 179 PRO A C 1
ATOM 1369 O O . PRO A 1 179 ? 35.527 -1.017 -44.160 1.00 65.06 179 PRO A O 1
ATOM 1372 N N . GLY A 1 180 ? 36.785 0.787 -43.741 1.00 71.12 180 GLY A N 1
ATOM 1373 C CA . GLY A 1 180 ? 37.054 0.439 -42.339 1.00 71.12 180 GLY A CA 1
ATOM 1374 C C . GLY A 1 180 ? 35.835 0.515 -41.406 1.00 71.12 180 GLY A C 1
ATOM 1375 O O . GLY A 1 180 ? 35.731 -0.280 -40.476 1.00 71.12 180 GLY A O 1
ATOM 1376 N N . TRP A 1 181 ? 34.881 1.418 -41.657 1.00 72.12 181 TRP A N 1
ATOM 1377 C CA . TRP A 1 181 ? 33.661 1.536 -40.845 1.00 72.12 181 TRP A CA 1
ATOM 1378 C C . TRP A 1 181 ? 32.649 0.436 -41.160 1.00 72.12 181 TRP A C 1
ATOM 1380 O O . TRP A 1 181 ? 31.959 -0.031 -40.258 1.00 72.12 181 TRP A O 1
ATOM 1390 N N . ILE A 1 182 ? 32.608 -0.028 -42.411 1.00 81.38 182 ILE A N 1
ATOM 1391 C CA . ILE A 1 182 ? 31.768 -1.160 -42.821 1.00 81.38 182 ILE A CA 1
ATOM 1392 C C . ILE A 1 182 ? 32.232 -2.441 -42.119 1.00 81.38 182 ILE A C 1
ATOM 1394 O O . ILE A 1 182 ? 31.409 -3.172 -41.573 1.00 81.38 182 ILE A O 1
ATOM 1398 N N . ALA A 1 183 ? 33.547 -2.679 -42.056 1.00 84.12 183 ALA A N 1
ATOM 1399 C CA . ALA A 1 183 ? 34.104 -3.815 -41.324 1.00 84.12 183 ALA A CA 1
ATOM 1400 C C . ALA A 1 183 ? 33.747 -3.763 -39.827 1.00 84.12 183 ALA A C 1
ATOM 1402 O O . ALA A 1 183 ? 33.285 -4.755 -39.267 1.00 84.12 183 ALA A O 1
ATOM 1403 N N . LEU A 1 184 ? 33.879 -2.592 -39.192 1.00 84.19 184 LEU A N 1
ATOM 1404 C CA . LEU A 1 184 ? 33.490 -2.400 -37.793 1.00 84.19 184 LEU A CA 1
ATOM 1405 C C . LEU A 1 184 ? 31.986 -2.636 -37.577 1.00 84.19 184 LEU A C 1
ATOM 1407 O O . LEU A 1 184 ? 31.598 -3.322 -36.633 1.00 84.19 184 LEU A O 1
ATOM 1411 N N . ALA A 1 185 ? 31.138 -2.106 -38.462 1.00 84.88 185 ALA A N 1
ATOM 1412 C CA . ALA A 1 185 ? 29.693 -2.287 -38.388 1.00 84.88 185 ALA A CA 1
ATOM 1413 C C . ALA A 1 185 ? 29.298 -3.765 -38.518 1.00 84.88 185 ALA A C 1
ATOM 1415 O O . ALA A 1 185 ? 28.480 -4.245 -37.735 1.00 84.88 185 ALA A O 1
ATOM 1416 N N . LEU A 1 186 ? 29.922 -4.510 -39.437 1.00 90.62 186 LEU A N 1
ATOM 1417 C CA . LEU A 1 186 ? 29.697 -5.950 -39.586 1.00 90.62 186 LEU A CA 1
ATOM 1418 C C . LEU A 1 186 ? 30.115 -6.731 -38.337 1.00 90.62 186 LEU A C 1
ATOM 1420 O O . LEU A 1 186 ? 29.374 -7.609 -37.901 1.00 90.62 186 LEU A O 1
ATOM 1424 N N . VAL A 1 187 ? 31.246 -6.381 -37.716 1.00 93.19 187 VAL A N 1
ATOM 1425 C CA . VAL A 1 187 ? 31.687 -7.002 -36.456 1.00 93.19 187 VAL A CA 1
ATOM 1426 C C . VAL A 1 187 ? 30.691 -6.729 -35.327 1.00 93.19 187 VAL A C 1
ATOM 1428 O O . VAL A 1 187 ? 30.329 -7.648 -34.596 1.00 93.19 187 VAL A O 1
ATOM 1431 N N . VAL A 1 188 ? 30.191 -5.496 -35.202 1.00 93.19 188 VAL A N 1
ATOM 1432 C CA . VAL A 1 188 ? 29.189 -5.137 -34.183 1.00 93.19 188 VAL A CA 1
ATOM 1433 C C . VAL A 1 188 ? 27.861 -5.860 -34.427 1.00 93.19 188 VAL A C 1
ATOM 1435 O O . VAL A 1 188 ? 27.254 -6.365 -33.481 1.00 93.19 188 VAL A O 1
ATOM 1438 N N . ILE A 1 189 ? 27.413 -5.966 -35.681 1.00 92.00 189 ILE A N 1
ATOM 1439 C CA . ILE A 1 189 ? 26.193 -6.701 -36.044 1.00 92.00 189 ILE A CA 1
ATOM 1440 C C . ILE A 1 189 ? 26.355 -8.198 -35.743 1.00 92.00 189 ILE A C 1
ATOM 1442 O O . ILE A 1 189 ? 25.481 -8.797 -35.121 1.00 92.00 189 ILE A O 1
ATOM 1446 N N . ALA A 1 190 ? 27.491 -8.800 -36.100 1.00 92.62 190 ALA A N 1
ATOM 1447 C CA . ALA A 1 190 ? 27.772 -10.200 -35.790 1.00 92.62 190 ALA A CA 1
ATOM 1448 C C . ALA A 1 190 ? 27.831 -10.445 -34.273 1.00 92.62 190 ALA A C 1
ATOM 1450 O O . ALA A 1 190 ? 27.244 -11.405 -33.776 1.00 92.62 190 ALA A O 1
ATOM 1451 N N . PHE A 1 191 ? 28.477 -9.550 -33.521 1.00 91.50 191 PHE A N 1
ATOM 1452 C CA . PHE A 1 191 ? 28.572 -9.638 -32.065 1.00 91.50 191 PHE A CA 1
ATOM 1453 C C . PHE A 1 191 ? 27.212 -9.476 -31.378 1.00 91.50 191 PHE A C 1
ATOM 1455 O O . PHE A 1 191 ? 26.889 -10.230 -30.464 1.00 91.50 191 PHE A O 1
ATOM 1462 N N . THR A 1 192 ? 26.386 -8.526 -31.825 1.00 90.88 192 THR A N 1
ATOM 1463 C CA . THR A 1 192 ? 25.025 -8.340 -31.296 1.00 90.88 192 THR A CA 1
ATOM 1464 C C . THR A 1 192 ? 24.124 -9.523 -31.630 1.00 90.88 192 THR A C 1
ATOM 1466 O O . THR A 1 192 ? 23.400 -9.985 -30.748 1.00 90.88 192 THR A O 1
ATOM 1469 N N . TYR A 1 193 ? 24.220 -10.077 -32.841 1.00 92.06 193 TYR A N 1
ATOM 1470 C CA . TYR A 1 193 ? 23.509 -11.297 -33.223 1.00 92.06 193 TYR A CA 1
ATOM 1471 C C . TYR A 1 193 ? 23.940 -12.499 -32.375 1.00 92.06 193 TYR A C 1
ATOM 1473 O O . TYR A 1 193 ? 23.077 -13.220 -31.873 1.00 92.06 193 TYR A O 1
ATOM 1481 N N . LEU A 1 194 ? 25.247 -12.681 -32.148 1.00 87.88 194 LEU A N 1
ATOM 1482 C CA . LEU A 1 194 ? 25.799 -13.741 -31.297 1.00 87.88 194 LEU A CA 1
ATOM 1483 C C . LEU A 1 194 ? 25.349 -13.576 -29.837 1.00 87.88 194 LEU A C 1
ATOM 1485 O O . LEU A 1 194 ? 24.871 -14.523 -29.222 1.00 87.88 194 LEU A O 1
ATOM 1489 N N . CYS A 1 195 ? 25.428 -12.360 -29.292 1.00 83.38 195 CYS A N 1
ATOM 1490 C CA . CYS A 1 195 ? 24.904 -12.047 -27.963 1.00 83.38 195 CYS A CA 1
ATOM 1491 C C . CYS A 1 195 ? 23.413 -12.378 -27.870 1.00 83.38 195 CYS A C 1
ATOM 1493 O O . CYS A 1 195 ? 22.988 -13.008 -26.906 1.00 83.38 195 CYS A O 1
ATOM 1495 N N . PHE A 1 196 ? 22.616 -12.004 -28.872 1.00 81.62 196 PHE A N 1
ATOM 1496 C CA . PHE A 1 196 ? 21.184 -12.278 -28.873 1.00 81.62 196 PHE A CA 1
ATOM 1497 C C . PHE A 1 196 ? 20.894 -13.782 -28.967 1.00 81.62 196 PHE A C 1
ATOM 1499 O O . PHE A 1 196 ? 20.088 -14.291 -28.197 1.00 81.62 196 PHE A O 1
ATOM 1506 N N . THR A 1 197 ? 21.591 -14.524 -29.829 1.00 80.75 197 THR A N 1
ATOM 1507 C CA . THR A 1 197 ? 21.399 -15.980 -29.979 1.00 80.75 197 THR A CA 1
ATOM 1508 C C . THR A 1 197 ? 21.906 -16.790 -28.785 1.00 80.75 197 THR A C 1
ATOM 1510 O O . THR A 1 197 ? 21.298 -17.805 -28.452 1.00 80.75 197 THR A O 1
ATOM 1513 N N . VAL A 1 198 ? 22.957 -16.340 -28.094 1.00 78.31 198 VAL A N 1
ATOM 1514 C CA . VAL A 1 198 ? 23.535 -17.044 -26.934 1.00 78.31 198 VAL A CA 1
ATOM 1515 C C . VAL A 1 198 ? 22.857 -16.652 -25.611 1.00 78.31 198 VAL A C 1
ATOM 1517 O O . VAL A 1 198 ? 22.719 -17.498 -24.727 1.00 78.31 198 VAL A O 1
ATOM 1520 N N . LEU A 1 199 ? 22.371 -15.411 -25.456 1.00 63.91 199 LEU A N 1
ATOM 1521 C CA . LEU A 1 199 ? 21.702 -14.946 -24.225 1.00 63.91 199 LEU A CA 1
ATOM 1522 C C . LEU A 1 199 ? 20.173 -15.128 -24.239 1.00 63.91 199 LEU A C 1
ATOM 1524 O O . LEU A 1 199 ? 19.576 -15.304 -23.170 1.00 63.91 199 LEU A O 1
ATOM 1528 N N . ALA A 1 200 ? 19.514 -15.124 -25.406 1.00 56.44 200 ALA A N 1
ATOM 1529 C CA . ALA A 1 200 ? 18.061 -15.327 -25.499 1.00 56.44 200 ALA A CA 1
ATOM 1530 C C . ALA A 1 200 ? 17.554 -16.675 -24.935 1.00 56.44 200 ALA A C 1
ATOM 1532 O O . ALA A 1 200 ? 16.489 -16.671 -24.302 1.00 56.44 200 ALA A O 1
ATOM 1533 N N . PRO A 1 201 ? 18.278 -17.812 -25.047 1.00 56.19 201 PRO A N 1
ATOM 1534 C CA . PRO A 1 201 ? 17.807 -19.088 -24.503 1.00 56.19 201 PRO A CA 1
ATOM 1535 C C . PRO A 1 201 ? 17.663 -19.079 -22.974 1.00 56.19 201 PRO A C 1
ATOM 1537 O O . PRO A 1 201 ? 16.840 -19.809 -22.420 1.00 56.19 201 PRO A O 1
ATOM 1540 N N . TRP A 1 202 ? 18.409 -18.223 -22.267 1.00 58.03 202 TRP A N 1
ATOM 1541 C CA . TRP A 1 202 ? 18.387 -18.181 -20.802 1.00 58.03 202 TRP A CA 1
ATOM 1542 C C . TRP A 1 202 ? 17.290 -17.266 -20.226 1.00 58.03 202 TRP A C 1
ATOM 1544 O O . TRP A 1 202 ? 16.821 -17.475 -19.104 1.00 58.03 202 TRP A O 1
ATOM 1554 N N . GLN A 1 203 ? 16.823 -16.279 -20.998 1.00 51.44 203 GLN A N 1
ATOM 1555 C CA . GLN A 1 203 ? 15.732 -15.377 -20.600 1.00 51.44 203 GLN A CA 1
ATOM 1556 C C . GLN A 1 203 ? 14.342 -16.016 -20.790 1.00 51.44 203 GLN A C 1
ATOM 1558 O O . GLN A 1 203 ? 13.456 -15.809 -19.960 1.00 51.44 203 GLN A O 1
ATOM 1563 N N . LEU A 1 204 ? 14.158 -16.869 -21.808 1.00 53.84 204 LEU A N 1
ATOM 1564 C CA . LEU A 1 204 ? 12.888 -17.573 -22.053 1.00 53.84 204 LEU A CA 1
ATOM 1565 C C . LEU A 1 204 ? 12.657 -18.760 -21.100 1.00 53.84 204 LEU A C 1
ATOM 1567 O O . LEU A 1 204 ? 11.513 -19.064 -20.766 1.00 53.84 204 LEU A O 1
ATOM 1571 N N . GLY A 1 205 ? 13.719 -19.385 -20.580 1.00 51.94 205 GLY A N 1
ATOM 1572 C CA . GLY A 1 205 ? 13.623 -20.519 -19.650 1.00 51.94 205 GLY A CA 1
ATOM 1573 C C . GLY A 1 205 ? 13.071 -20.179 -18.259 1.00 51.94 205 GLY A C 1
ATOM 1574 O O . GLY A 1 205 ? 12.555 -21.056 -17.569 1.00 51.94 205 GLY A O 1
ATOM 1575 N N . LYS A 1 206 ? 13.113 -18.909 -17.836 1.00 49.78 206 LYS A N 1
ATOM 1576 C CA . LYS A 1 206 ? 12.591 -18.492 -16.518 1.00 49.78 206 LYS A CA 1
ATOM 1577 C C . LYS A 1 206 ? 11.068 -18.334 -16.483 1.00 49.78 206 LYS A C 1
ATOM 1579 O O . LYS A 1 206 ? 10.496 -18.359 -15.398 1.00 49.78 206 LYS A O 1
ATOM 1584 N N . ASN A 1 207 ? 10.415 -18.214 -17.643 1.00 46.88 207 ASN A N 1
ATOM 1585 C CA . ASN A 1 207 ? 8.962 -18.022 -17.765 1.00 46.88 207 ASN A CA 1
ATOM 1586 C C . ASN A 1 207 ? 8.197 -19.312 -18.132 1.00 46.88 207 ASN A C 1
ATOM 1588 O O . ASN A 1 207 ? 6.965 -19.352 -18.129 1.00 46.88 207 ASN A O 1
ATOM 1592 N N . THR A 1 208 ? 8.908 -20.402 -18.433 1.00 54.16 208 THR A N 1
ATOM 1593 C CA . THR A 1 208 ? 8.285 -21.681 -18.811 1.00 54.16 208 THR A CA 1
ATOM 1594 C C . THR A 1 208 ? 7.730 -22.454 -17.617 1.00 54.16 208 THR A C 1
ATOM 1596 O O . THR A 1 208 ? 6.790 -23.227 -17.800 1.00 54.16 208 THR A O 1
ATOM 1599 N N . LYS A 1 209 ? 8.228 -22.212 -16.392 1.00 49.50 209 LYS A N 1
ATOM 1600 C CA . LYS A 1 209 ? 7.614 -22.757 -15.166 1.00 49.50 209 LYS A CA 1
ATOM 1601 C C . LYS A 1 209 ? 6.200 -22.202 -14.956 1.00 49.50 209 LYS A C 1
ATOM 1603 O O . LYS A 1 209 ? 5.284 -22.981 -14.733 1.00 49.50 209 LYS A O 1
ATOM 1608 N N . THR A 1 210 ? 6.001 -20.898 -15.155 1.00 48.62 210 THR A N 1
ATOM 1609 C CA . THR A 1 210 ? 4.690 -20.240 -15.002 1.00 48.62 210 THR A CA 1
ATOM 1610 C C . THR A 1 210 ? 3.738 -20.545 -16.169 1.00 48.62 210 THR A C 1
ATOM 1612 O O . THR A 1 210 ? 2.535 -20.683 -15.972 1.00 48.62 210 THR A O 1
ATOM 1615 N N . SER A 1 211 ? 4.258 -20.725 -17.393 1.00 51.84 211 SER A N 1
ATOM 1616 C CA . SER A 1 211 ? 3.424 -21.093 -18.554 1.00 51.84 211 SER A CA 1
ATOM 1617 C C . SER A 1 211 ? 2.905 -22.535 -18.520 1.00 51.84 211 SER A C 1
ATOM 1619 O O . SER A 1 211 ? 1.830 -22.792 -19.060 1.00 51.84 211 SER A O 1
ATOM 1621 N N . ARG A 1 212 ? 3.626 -23.483 -17.899 1.00 51.97 212 ARG A N 1
ATOM 1622 C CA . ARG A 1 212 ? 3.124 -24.860 -17.730 1.00 51.97 212 ARG A CA 1
ATOM 1623 C C . ARG A 1 212 ? 1.944 -24.917 -16.754 1.00 51.97 212 ARG A C 1
ATOM 1625 O O . ARG A 1 212 ? 0.973 -25.599 -17.055 1.00 51.97 212 ARG A O 1
ATOM 1632 N N . GLU A 1 213 ? 2.000 -24.155 -15.661 1.00 57.28 213 GLU A N 1
ATOM 1633 C CA . GLU A 1 213 ? 0.902 -24.042 -14.687 1.00 57.28 213 GLU A CA 1
ATOM 1634 C C . GLU A 1 213 ? -0.335 -23.370 -15.307 1.00 57.28 213 GLU A C 1
ATOM 1636 O O . GLU A 1 213 ? -1.445 -23.887 -15.199 1.00 57.28 213 GLU A O 1
ATOM 1641 N N . ASN A 1 214 ? -0.156 -22.274 -16.053 1.00 58.44 214 ASN A N 1
ATOM 1642 C CA . ASN A 1 214 ? -1.285 -21.581 -16.685 1.00 58.44 214 ASN A CA 1
ATOM 1643 C C . ASN A 1 214 ? -1.967 -22.413 -17.785 1.00 58.44 214 ASN A C 1
ATOM 1645 O O . ASN A 1 214 ? -3.189 -22.369 -17.909 1.00 58.44 214 ASN A O 1
ATOM 1649 N N . ARG A 1 215 ? -1.218 -23.222 -18.551 1.00 63.62 215 ARG A N 1
ATOM 1650 C CA . ARG A 1 215 ? -1.818 -24.127 -19.553 1.00 63.62 215 ARG A CA 1
ATOM 1651 C C . ARG A 1 215 ? -2.633 -25.259 -18.926 1.00 63.62 215 ARG A C 1
ATOM 1653 O O . ARG A 1 215 ? -3.561 -25.741 -19.563 1.00 63.62 215 ARG A O 1
ATOM 1660 N N . GLN A 1 216 ? -2.328 -25.669 -17.694 1.00 63.09 216 GLN A N 1
ATOM 1661 C CA . GLN A 1 216 ? -3.138 -26.661 -16.975 1.00 63.09 216 GLN A CA 1
ATOM 1662 C C . GLN A 1 216 ? -4.485 -26.084 -16.511 1.00 63.09 216 GLN A C 1
ATOM 1664 O O . GLN A 1 216 ? -5.476 -26.810 -16.484 1.00 63.09 216 GLN A O 1
ATOM 1669 N N . ILE A 1 217 ? -4.539 -24.783 -16.204 1.00 57.94 217 ILE A N 1
ATOM 1670 C CA . ILE A 1 217 ? -5.792 -24.074 -15.897 1.00 57.94 217 ILE A CA 1
ATOM 1671 C C . ILE A 1 217 ? -6.631 -23.905 -17.168 1.00 57.94 217 ILE A C 1
ATOM 1673 O O . ILE A 1 217 ? -7.823 -24.183 -17.161 1.00 57.94 217 ILE A O 1
ATOM 1677 N N . ASP A 1 218 ? -6.013 -23.504 -18.278 1.00 67.94 218 ASP A N 1
ATOM 1678 C CA . ASP A 1 218 ? -6.738 -23.333 -19.541 1.00 67.94 218 ASP A CA 1
ATOM 1679 C C . ASP A 1 218 ? -7.299 -24.667 -20.068 1.00 67.94 218 ASP A C 1
ATOM 1681 O O . ASP A 1 218 ? -8.450 -24.744 -20.497 1.00 67.94 218 ASP A O 1
ATOM 1685 N N . TYR A 1 219 ? -6.535 -25.757 -19.923 1.00 68.75 219 TYR A N 1
ATOM 1686 C CA . TYR A 1 219 ? -6.989 -27.104 -20.271 1.00 68.75 219 TYR A CA 1
ATOM 1687 C C . TYR A 1 219 ? -8.174 -27.573 -19.411 1.00 68.75 219 TYR A C 1
ATOM 1689 O O . TYR A 1 219 ? -9.109 -28.170 -19.945 1.00 68.75 219 TYR A O 1
ATOM 1697 N N . SER A 1 220 ? -8.195 -27.277 -18.104 1.00 63.09 220 SER A N 1
ATOM 1698 C CA . SER A 1 220 ? -9.308 -27.677 -17.227 1.00 63.09 220 SER A CA 1
ATOM 1699 C C . SER A 1 220 ? -10.597 -26.896 -17.501 1.00 63.09 220 SER A C 1
ATOM 1701 O O . SER A 1 220 ? -11.685 -27.450 -17.353 1.00 63.09 220 SER A O 1
ATOM 1703 N N . LEU A 1 221 ? -10.490 -25.648 -17.968 1.00 65.50 221 LEU A N 1
ATOM 1704 C CA . LEU A 1 221 ? -11.643 -24.831 -18.358 1.00 65.50 221 LEU A CA 1
ATOM 1705 C C . LEU A 1 221 ? -12.264 -25.267 -19.695 1.00 65.50 221 LEU A C 1
ATOM 1707 O O . LEU A 1 221 ? -13.467 -25.099 -19.884 1.00 65.50 221 LEU A O 1
ATOM 1711 N N . HIS A 1 222 ? -11.469 -25.862 -20.590 1.00 68.88 222 HIS A N 1
ATOM 1712 C CA . HIS A 1 222 ? -11.904 -26.295 -21.924 1.00 68.88 222 HIS A CA 1
ATOM 1713 C C . HIS A 1 222 ? -12.049 -27.815 -22.065 1.00 68.88 222 HIS A C 1
ATOM 1715 O O . HIS A 1 222 ? -12.327 -28.305 -23.161 1.00 68.88 222 HIS A O 1
ATOM 1721 N N . THR A 1 223 ? -11.886 -28.583 -20.981 1.00 56.41 223 THR A N 1
ATOM 1722 C CA . THR A 1 223 ? -12.157 -30.022 -21.029 1.00 56.41 223 THR A CA 1
ATOM 1723 C C . THR A 1 223 ? -13.667 -30.204 -21.235 1.00 56.41 223 THR A C 1
ATOM 1725 O O . THR A 1 223 ? -14.446 -29.757 -20.386 1.00 56.41 223 THR A O 1
ATOM 1728 N N . PRO A 1 224 ? -14.125 -30.824 -22.341 1.00 53.75 224 PRO A N 1
ATOM 1729 C CA . PRO A 1 224 ? -15.544 -31.075 -22.543 1.00 53.75 224 PRO A CA 1
ATOM 1730 C C . PRO A 1 224 ? -16.066 -31.896 -21.365 1.00 53.75 224 PRO A C 1
ATOM 1732 O O . PRO A 1 224 ? -15.454 -32.891 -20.972 1.00 53.75 224 PRO A O 1
ATOM 1735 N N . ARG A 1 225 ? -17.181 -31.456 -20.769 1.00 44.12 225 ARG A N 1
ATOM 1736 C CA . ARG A 1 225 ? -17.812 -32.155 -19.645 1.00 44.12 225 ARG A CA 1
ATOM 1737 C C . ARG A 1 225 ? -18.048 -33.603 -20.061 1.00 44.12 225 ARG A C 1
ATOM 1739 O O . ARG A 1 225 ? -18.836 -33.854 -20.969 1.00 44.12 225 ARG A O 1
ATOM 1746 N N . CYS A 1 226 ? -17.371 -34.547 -19.411 1.00 45.78 226 CYS A N 1
ATOM 1747 C CA . CYS A 1 226 ? -17.627 -35.960 -19.633 1.00 45.78 226 CYS A CA 1
ATOM 1748 C C . CYS A 1 226 ? -19.121 -36.216 -19.412 1.00 45.78 226 CYS A C 1
ATOM 1750 O O . CYS A 1 226 ? -19.650 -35.955 -18.329 1.00 45.78 226 CYS A O 1
ATOM 1752 N N . HIS A 1 227 ? -19.807 -36.722 -20.435 1.00 47.84 227 HIS A N 1
ATOM 1753 C CA . HIS A 1 227 ? -21.129 -37.301 -20.265 1.00 47.84 227 HIS A CA 1
ATOM 1754 C C . HIS A 1 227 ? -21.018 -38.438 -19.244 1.00 47.84 227 HIS A C 1
ATOM 1756 O O . HIS A 1 227 ? -20.463 -39.498 -19.536 1.00 47.84 227 HIS A O 1
ATOM 1762 N N . CYS A 1 228 ? -21.536 -38.222 -18.034 1.00 38.84 228 CYS A N 1
ATOM 1763 C CA . CYS A 1 228 ? -21.763 -39.307 -17.091 1.00 38.84 228 CYS A CA 1
ATOM 1764 C C . CYS A 1 228 ? -22.710 -40.318 -17.746 1.00 38.84 228 CYS A C 1
ATOM 1766 O O . CYS A 1 228 ? -23.901 -40.052 -17.913 1.00 38.84 228 CYS A O 1
ATOM 1768 N N . LYS A 1 229 ? -22.174 -41.486 -18.121 1.00 40.50 229 LYS A N 1
ATOM 1769 C CA . LYS A 1 229 ? -22.972 -42.669 -18.459 1.00 40.50 229 LYS A CA 1
ATOM 1770 C C . LYS A 1 229 ? -23.949 -42.983 -17.309 1.00 40.50 229 LYS A C 1
ATOM 1772 O O . LYS A 1 229 ? -23.608 -42.773 -16.141 1.00 40.50 229 LYS A O 1
ATOM 1777 N N . PRO A 1 230 ? -25.133 -43.547 -17.605 1.00 43.84 230 PRO A N 1
ATOM 1778 C CA . PRO A 1 230 ? -26.158 -43.864 -16.618 1.00 43.84 230 PRO A CA 1
ATOM 1779 C C . PRO A 1 230 ? -25.784 -45.136 -15.839 1.00 43.84 230 PRO A C 1
ATOM 1781 O O . PRO A 1 230 ? -26.400 -46.180 -16.009 1.00 43.84 230 PRO A O 1
ATOM 1784 N N . PHE A 1 231 ? -24.753 -45.076 -14.994 1.00 43.25 231 PHE A N 1
ATOM 1785 C CA . PHE A 1 231 ? -24.384 -46.184 -14.098 1.00 43.25 231 PHE A CA 1
ATOM 1786 C C . PHE A 1 231 ? -24.813 -45.940 -12.637 1.00 43.25 231 PHE A C 1
ATOM 1788 O O . PHE A 1 231 ? -24.851 -46.865 -11.835 1.00 43.25 231 PHE A O 1
ATOM 1795 N N . CYS A 1 232 ? -25.259 -44.724 -12.297 1.00 40.00 232 CYS A N 1
ATOM 1796 C CA . CYS A 1 232 ? -25.739 -44.371 -10.952 1.00 40.00 232 CYS A CA 1
ATOM 1797 C C . CYS A 1 232 ? -27.271 -44.414 -10.778 1.00 40.00 232 CYS A C 1
ATOM 1799 O O . CYS A 1 232 ? -27.785 -43.792 -9.853 1.00 40.00 232 CYS A O 1
ATOM 1801 N N . ARG A 1 233 ? -28.027 -45.127 -11.633 1.00 41.12 233 ARG A N 1
ATOM 1802 C CA . ARG A 1 233 ? -29.503 -45.202 -11.518 1.00 41.12 233 ARG A CA 1
ATOM 1803 C C . ARG A 1 233 ? -30.050 -46.496 -10.893 1.00 41.12 233 ARG A C 1
ATOM 1805 O O . ARG A 1 233 ? -31.236 -46.541 -10.609 1.00 41.12 233 ARG A O 1
ATOM 1812 N N . ASN A 1 234 ? -29.223 -47.509 -10.606 1.00 40.28 234 ASN A N 1
ATOM 1813 C CA . ASN A 1 234 ? -29.724 -48.833 -10.186 1.00 40.28 234 ASN A CA 1
ATOM 1814 C C . ASN A 1 234 ? -29.288 -49.335 -8.797 1.00 40.28 234 ASN A C 1
ATOM 1816 O O . ASN A 1 234 ? -29.331 -50.532 -8.533 1.00 40.28 234 ASN A O 1
ATOM 1820 N N . ARG A 1 235 ? -28.924 -48.442 -7.867 1.00 41.53 235 ARG A N 1
ATOM 1821 C CA . ARG A 1 235 ? -28.705 -48.815 -6.452 1.00 41.53 235 ARG A CA 1
ATOM 1822 C C . ARG A 1 235 ? -29.668 -48.098 -5.498 1.00 41.53 235 ARG A C 1
ATOM 1824 O O . ARG A 1 235 ? -29.278 -47.637 -4.434 1.00 41.53 235 ARG A O 1
ATOM 1831 N N . ILE A 1 236 ? -30.943 -48.034 -5.887 1.00 41.16 236 ILE A N 1
ATOM 1832 C CA . ILE A 1 236 ? -32.070 -47.769 -4.983 1.00 41.16 236 ILE A CA 1
ATOM 1833 C C . ILE A 1 236 ? -32.966 -49.012 -5.006 1.00 41.16 236 ILE A C 1
ATOM 1835 O O . ILE A 1 236 ? -34.030 -49.028 -5.609 1.00 41.16 236 ILE A O 1
ATOM 1839 N N . HIS A 1 237 ? -32.516 -50.083 -4.356 1.00 39.62 237 HIS A N 1
ATOM 1840 C CA . HIS A 1 237 ? -33.400 -51.147 -3.892 1.00 39.62 237 HIS A CA 1
ATOM 1841 C C . HIS A 1 237 ? -33.060 -51.435 -2.428 1.00 39.62 237 HIS A C 1
ATOM 1843 O O . HIS A 1 237 ? -31.986 -51.939 -2.105 1.00 39.62 237 HIS A O 1
ATOM 1849 N N . ARG A 1 238 ? -33.986 -51.043 -1.541 1.00 41.38 238 ARG A N 1
ATOM 1850 C CA . ARG A 1 238 ? -34.064 -51.468 -0.134 1.00 41.38 238 ARG A CA 1
ATOM 1851 C C . ARG A 1 238 ? -34.059 -53.003 -0.048 1.00 41.38 238 ARG A C 1
ATOM 1853 O O . ARG A 1 238 ? -34.647 -53.650 -0.914 1.00 41.38 238 ARG A O 1
ATOM 1860 N N . PRO A 1 239 ? -33.585 -53.564 1.077 1.00 40.97 239 PRO A N 1
ATOM 1861 C CA . PRO A 1 239 ? -34.564 -54.206 1.954 1.00 40.97 239 PRO A CA 1
ATOM 1862 C C . PRO A 1 239 ? -34.363 -53.955 3.460 1.00 40.97 239 PRO A C 1
ATOM 1864 O O . PRO A 1 239 ? -33.258 -53.952 3.982 1.00 40.97 239 PRO A O 1
ATOM 1867 N N . ARG A 1 240 ? -35.523 -53.7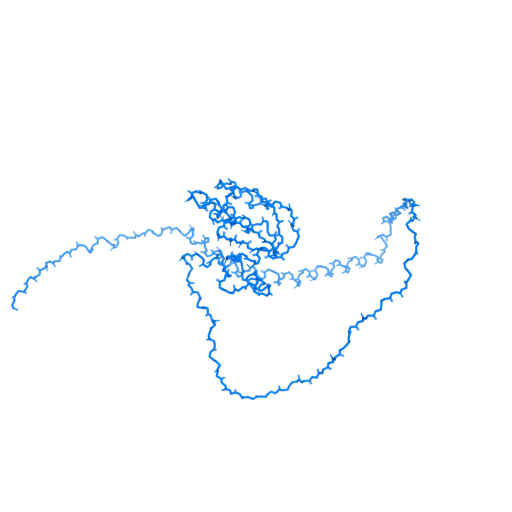90 4.113 1.00 41.59 240 ARG A N 1
ATOM 1868 C CA . ARG A 1 240 ? -35.937 -54.221 5.463 1.00 41.59 240 ARG A CA 1
ATOM 1869 C C . ARG A 1 240 ? -34.977 -54.065 6.653 1.00 41.59 240 ARG A C 1
ATOM 1871 O O . ARG A 1 240 ? -34.098 -54.881 6.894 1.00 41.59 240 ARG A O 1
ATOM 1878 N N . VAL A 1 241 ? -35.361 -53.120 7.511 1.00 45.31 241 VAL A N 1
ATOM 1879 C CA . VAL A 1 241 ? -35.156 -53.143 8.965 1.00 45.31 241 VAL A CA 1
ATOM 1880 C C . VAL A 1 241 ? -35.693 -54.463 9.534 1.00 45.31 241 VAL A C 1
ATOM 1882 O O . VAL A 1 241 ? -36.853 -54.807 9.299 1.00 45.31 241 VAL A O 1
ATOM 1885 N N . ARG A 1 242 ? -34.859 -55.189 10.285 1.00 42.56 242 ARG A N 1
ATOM 1886 C CA . ARG A 1 242 ? -35.285 -56.270 11.179 1.00 42.56 242 ARG A CA 1
ATOM 1887 C C . ARG A 1 242 ? -35.058 -55.792 12.611 1.00 42.56 242 ARG A C 1
ATOM 1889 O O . ARG A 1 242 ? -33.927 -55.583 13.030 1.00 42.56 242 ARG A O 1
ATOM 1896 N N . SER A 1 243 ? -36.165 -55.573 13.304 1.00 45.34 243 SER A N 1
ATOM 1897 C CA . SER A 1 243 ? -36.274 -55.417 14.750 1.00 45.34 243 SER A CA 1
ATOM 1898 C C . SER A 1 243 ? -35.786 -56.681 15.461 1.00 45.34 243 SER A C 1
ATOM 1900 O O . SER A 1 243 ? -36.221 -57.779 15.109 1.00 45.34 243 SER A O 1
ATOM 1902 N N . GLY A 1 244 ? -34.936 -56.520 16.471 1.00 37.91 244 GLY A N 1
ATOM 1903 C CA . GLY A 1 244 ? -34.585 -57.560 17.432 1.00 37.91 244 GLY A CA 1
ATOM 1904 C C . GLY A 1 244 ? -34.605 -56.960 18.830 1.00 37.91 244 GLY A C 1
ATOM 1905 O O . GLY A 1 244 ? -33.672 -56.258 19.202 1.00 37.91 244 GLY A O 1
ATOM 1906 N N . ALA A 1 245 ? -35.708 -57.190 19.539 1.00 39.59 245 ALA A N 1
ATOM 1907 C CA . ALA A 1 245 ? -35.793 -57.119 20.989 1.00 39.59 245 ALA A CA 1
ATOM 1908 C C . ALA A 1 245 ? -35.413 -58.500 21.545 1.00 39.59 245 ALA A C 1
ATOM 1910 O O . ALA A 1 245 ? -35.792 -59.515 20.953 1.00 39.59 245 ALA A O 1
ATOM 1911 N N . GLY A 1 246 ? -34.670 -58.509 22.646 1.00 39.97 246 GLY A N 1
ATOM 1912 C CA . GLY A 1 246 ? -34.202 -59.684 23.375 1.00 39.97 246 GLY A CA 1
ATOM 1913 C C . GLY A 1 246 ? -33.245 -59.237 24.459 1.00 39.97 246 GLY A C 1
ATOM 1914 O O . GLY A 1 246 ? -32.127 -58.833 24.077 1.00 39.97 246 GLY A O 1
#

InterPro domains:
  IPR017867 Protein-tyrosine phosphatase, low molecular weight [PR00719] (9-26)
  IPR017867 Protein-tyrosine phosphatase, low molecular weight [PR00719] (52-68)
  IPR017867 Protein-tyrosine phosphatase, low molecular weight [PR00719] (84-99)
  IPR023485 Phosphotyrosine protein phosphatase I [PF01451] (8-118)
  IPR023485 Phosphotyrosine protein phosphatase I [SM00226] (7-140)
  IPR036196 Phosphotyrosine protein phosphatase I superfamily [SSF52788] (7-116)
  IPR050438 Low Molecular Weight Phosphotyrosine Protein Phosphatase [PTHR11717] (3-119)

Organism: Mycobacterium kansasii (NCBI:txid1768)

Secondary structure (DSSP, 8-state):
-PPPPSEEEEEEESSSSSHHHHHHHHHHHHHHHTT-TTTEEEEEEESS-TTTT----HHHHHHHHHTT--------B--HHHHT-SEEEESSHHHHHHHHHTT--TTTEEEGGGG-TT---------------------------------------------------PPPGGGTTSHHHHHHHHHHHHHHHHHHHHHHHHHHTTSHHHHHHHHHHHHHHHS------S-SSS------------

Foldseek 3Di:
DQDQQQAEEEEEDAWQAADRVLCQQVVLVVCVVVVNNRNYHYYYAHCDDPQAQHWHDPVRQVVCVVVPTDGDDGYHHDDPVQLPGQAYEYQDPVRLVVSVVVPRDPVRYYYPCVPPPPDDDDPPPDDDDDDDDDDDDDDDDDDDDDDDDDDDDDDDDDPDDDDDDDDPDDPDPVVCPDPVNVVVVVVVVVVVVVCCVVVVVVVVVVCVVVVVVVVVVVCVVPPPPPPPDPPPPPPPDDDDDDDDDD